Protein AF-A0A521A1P4-F1 (afdb_monomer)

pLDDT: mean 94.76, std 3.18, range [78.56, 98.44]

Sequence (190 aa):
MLKEIIENCPKEVDLTNDTHSELIIQTTTSILDEGYSISEIEQIEEHLINEKDSSHIFILLCLKIAKSKILASRVNTPLFISVVFAVYKEHNRIKKSSEHPHGEDFLIKKIKQLEWLFEDQQHVNWELIIVDDGCPENSGKIAQHIIDANQLNDKARVLFLSEAIKRNDPPVRSIRSTNESQKGGSIVYG

Structure (mmCIF, N/CA/C/O backbone):
data_AF-A0A521A1P4-F1
#
_entry.id   AF-A0A521A1P4-F1
#
loop_
_atom_site.group_PDB
_atom_site.id
_atom_site.type_symbol
_atom_site.label_atom_id
_atom_site.label_alt_id
_atom_site.label_comp_id
_atom_site.label_asym_id
_atom_site.label_entity_id
_atom_site.label_seq_id
_atom_site.pdbx_PDB_ins_code
_atom_site.Cartn_x
_atom_site.Cartn_y
_atom_site.Cartn_z
_atom_site.occupancy
_atom_site.B_iso_or_equiv
_atom_site.auth_seq_id
_atom_site.auth_comp_id
_atom_site.auth_asym_id
_atom_site.auth_atom_id
_atom_site.pdbx_PDB_model_num
ATOM 1 N N . MET A 1 1 ? -13.230 3.365 27.447 1.00 78.56 1 MET A N 1
ATOM 2 C CA . MET A 1 1 ? -11.984 2.767 26.939 1.00 78.56 1 MET A CA 1
ATOM 3 C C . MET A 1 1 ? -11.400 3.563 25.779 1.00 78.56 1 MET A C 1
ATOM 5 O O . MET A 1 1 ? -10.228 3.882 25.830 1.00 78.56 1 MET A O 1
ATOM 9 N N . LEU A 1 2 ? -12.188 4.004 24.790 1.00 82.69 2 LEU A N 1
ATOM 10 C CA . LEU A 1 2 ? -11.651 4.794 23.668 1.00 82.69 2 LEU A CA 1
ATOM 11 C C . LEU A 1 2 ? -10.859 6.052 24.071 1.00 82.69 2 LEU A C 1
ATOM 13 O O . LEU A 1 2 ? -9.811 6.321 23.500 1.00 82.69 2 LEU A O 1
ATOM 17 N N . LYS A 1 3 ? -11.320 6.801 25.079 1.00 84.56 3 LYS A N 1
ATOM 18 C CA . LYS A 1 3 ? -10.572 7.951 25.609 1.00 84.56 3 LYS A CA 1
ATOM 19 C C . LYS A 1 3 ? -9.177 7.554 26.115 1.00 84.56 3 LYS A C 1
ATOM 21 O O . LYS A 1 3 ? -8.216 8.256 25.854 1.00 84.56 3 LYS A O 1
ATOM 26 N N . GLU A 1 4 ? -9.069 6.400 26.767 1.00 88.19 4 GLU A N 1
ATOM 27 C CA . GLU A 1 4 ? -7.799 5.837 27.235 1.00 88.19 4 GLU A CA 1
ATOM 28 C C . GLU A 1 4 ? -6.926 5.364 26.061 1.00 88.19 4 GLU A C 1
ATOM 30 O O . GLU A 1 4 ? -5.716 5.563 26.082 1.00 88.19 4 GLU A O 1
ATOM 35 N N . ILE A 1 5 ? -7.523 4.808 25.000 1.00 87.88 5 ILE A N 1
ATOM 36 C CA . ILE A 1 5 ? -6.804 4.484 23.757 1.00 87.88 5 ILE A CA 1
ATOM 37 C C . ILE A 1 5 ? -6.216 5.759 23.130 1.00 87.88 5 ILE A C 1
ATOM 39 O O . ILE A 1 5 ? -5.041 5.777 22.775 1.00 87.88 5 ILE A O 1
ATOM 43 N N . ILE A 1 6 ? -7.013 6.830 23.033 1.00 88.56 6 ILE A N 1
ATOM 44 C CA . ILE A 1 6 ? -6.589 8.133 22.492 1.00 88.56 6 ILE A CA 1
ATOM 45 C C . ILE A 1 6 ? -5.465 8.741 23.340 1.00 88.56 6 ILE A C 1
ATOM 47 O O . ILE A 1 6 ? -4.476 9.226 22.800 1.00 88.56 6 ILE A O 1
ATOM 51 N N . GLU A 1 7 ? -5.599 8.709 24.666 1.00 88.19 7 GLU A N 1
ATOM 52 C CA . GLU A 1 7 ? -4.616 9.298 25.583 1.00 88.19 7 GLU A CA 1
ATOM 53 C C . GLU A 1 7 ? -3.267 8.558 25.567 1.00 88.19 7 GLU A C 1
ATOM 55 O O . GLU A 1 7 ? -2.230 9.187 25.787 1.00 88.19 7 GLU A O 1
ATOM 60 N N . ASN A 1 8 ? -3.270 7.250 25.284 1.00 89.06 8 ASN A N 1
ATOM 61 C CA . ASN A 1 8 ? -2.073 6.407 25.314 1.00 89.06 8 ASN A CA 1
ATOM 62 C C . ASN A 1 8 ? -1.420 6.177 23.941 1.00 89.06 8 ASN A C 1
ATOM 64 O O . ASN A 1 8 ? -0.309 5.642 23.886 1.00 89.06 8 ASN A O 1
ATOM 68 N N . CYS A 1 9 ? -2.069 6.543 22.831 1.00 91.50 9 CYS A N 1
ATOM 69 C CA . CYS A 1 9 ? -1.479 6.361 21.506 1.00 91.50 9 CYS A CA 1
ATOM 70 C C . CYS A 1 9 ? -0.400 7.422 21.204 1.00 91.50 9 CYS A C 1
ATOM 72 O O . CYS A 1 9 ? -0.444 8.530 21.751 1.00 91.50 9 CYS A O 1
ATOM 74 N N . PRO A 1 10 ? 0.574 7.130 20.320 1.00 93.62 10 PRO A N 1
ATOM 75 C CA . PRO A 1 10 ? 1.530 8.127 19.868 1.00 93.62 10 PRO A CA 1
ATOM 76 C C . PRO A 1 10 ? 0.838 9.343 19.267 1.00 93.62 10 PRO A C 1
ATOM 78 O O . PRO A 1 10 ? -0.227 9.249 18.668 1.00 93.62 10 PRO A O 1
ATOM 81 N N . LYS A 1 11 ? 1.497 10.493 19.372 1.00 91.00 11 LYS A N 1
ATOM 82 C CA . LYS A 1 11 ? 0.988 11.765 18.842 1.00 91.00 11 LYS A CA 1
ATOM 83 C C . LYS A 1 11 ? 1.398 12.021 17.392 1.00 91.00 11 LYS A C 1
ATOM 85 O O . LYS A 1 11 ? 0.971 12.992 16.783 1.00 91.00 11 LYS A O 1
ATOM 90 N N . GLU A 1 12 ? 2.246 11.161 16.842 1.00 91.75 12 GLU A N 1
ATOM 91 C CA . GLU A 1 12 ? 2.777 11.274 15.491 1.00 91.75 12 GLU A CA 1
ATOM 92 C C . GLU A 1 12 ? 2.944 9.896 14.851 1.00 91.75 12 GLU A C 1
ATOM 94 O O . GLU A 1 12 ? 2.971 8.861 15.522 1.00 91.75 12 GLU A O 1
ATOM 99 N N . VAL A 1 13 ? 3.059 9.887 13.526 1.00 91.12 13 VAL A N 1
ATOM 100 C CA . VAL A 1 13 ? 3.282 8.676 12.736 1.00 91.12 13 VAL A CA 1
ATOM 101 C C . VAL A 1 13 ? 4.649 8.785 12.076 1.00 91.12 13 VAL A C 1
ATOM 103 O O . VAL A 1 13 ? 4.851 9.638 11.216 1.00 91.12 13 VAL A O 1
ATOM 106 N N . ASP A 1 14 ? 5.568 7.897 12.452 1.00 90.69 14 ASP A N 1
ATOM 107 C CA . ASP A 1 14 ? 6.864 7.740 11.802 1.00 90.69 14 ASP A CA 1
ATOM 108 C C . ASP A 1 14 ? 6.834 6.502 10.896 1.00 90.69 14 ASP A C 1
ATOM 110 O O . ASP A 1 14 ? 6.702 5.369 11.357 1.00 90.69 14 ASP A O 1
ATOM 114 N N . LEU A 1 15 ? 6.948 6.726 9.585 1.00 87.38 15 LEU A N 1
ATOM 115 C CA . LEU A 1 15 ? 6.905 5.669 8.570 1.00 87.38 15 LEU A CA 1
ATOM 116 C C . LEU A 1 15 ? 8.195 4.838 8.511 1.00 87.38 15 LEU A C 1
ATOM 118 O O . LEU A 1 15 ? 8.186 3.730 7.969 1.00 87.38 15 LEU A O 1
ATOM 122 N N . THR A 1 16 ? 9.292 5.345 9.075 1.00 88.56 16 THR A N 1
ATOM 123 C CA . THR A 1 16 ? 10.580 4.639 9.159 1.00 88.56 16 THR A CA 1
ATOM 124 C C . THR A 1 16 ? 10.681 3.752 10.402 1.00 88.56 16 THR A C 1
ATOM 126 O O . THR A 1 16 ? 11.536 2.867 10.461 1.00 88.56 16 THR A O 1
ATOM 129 N N . ASN A 1 17 ? 9.771 3.937 11.364 1.00 88.12 17 ASN A N 1
ATOM 130 C CA . ASN A 1 17 ? 9.710 3.180 12.605 1.00 88.12 17 ASN A CA 1
ATOM 131 C C . ASN A 1 17 ? 8.737 1.996 12.485 1.00 88.12 17 ASN A C 1
ATOM 133 O O . ASN A 1 17 ? 7.515 2.158 12.430 1.00 88.12 17 ASN A O 1
ATOM 137 N N . ASP A 1 18 ? 9.278 0.780 12.469 1.00 85.44 18 ASP A N 1
ATOM 138 C CA . ASP A 1 18 ? 8.477 -0.443 12.350 1.00 85.44 18 ASP A CA 1
ATOM 139 C C . ASP A 1 18 ? 7.535 -0.645 13.548 1.00 85.44 18 ASP A C 1
ATOM 141 O O . ASP A 1 18 ? 6.392 -1.066 13.359 1.00 85.44 18 ASP A O 1
ATOM 145 N N . THR A 1 19 ? 7.935 -0.216 14.749 1.00 90.31 19 THR A N 1
ATOM 146 C CA . THR A 1 19 ? 7.102 -0.277 15.960 1.00 90.31 19 THR A CA 1
ATOM 147 C C . THR A 1 19 ? 5.822 0.547 15.813 1.00 90.31 19 THR A C 1
ATOM 149 O O . THR A 1 19 ? 4.769 0.142 16.299 1.00 90.31 19 THR A O 1
ATOM 152 N N . HIS A 1 20 ? 5.863 1.688 15.108 1.00 91.38 20 HIS A N 1
ATOM 153 C CA . HIS A 1 20 ? 4.648 2.475 14.855 1.00 91.38 20 HIS A CA 1
ATOM 154 C C . HIS A 1 20 ? 3.678 1.721 13.941 1.00 91.38 20 HIS A C 1
ATOM 156 O O . HIS A 1 20 ? 2.469 1.803 14.142 1.00 91.38 20 HIS A O 1
ATOM 162 N N . SER A 1 21 ? 4.187 0.963 12.963 1.00 87.44 21 SER A N 1
ATOM 163 C CA . SER A 1 21 ? 3.338 0.156 12.075 1.00 87.44 21 SER A CA 1
ATOM 164 C C . SER A 1 21 ? 2.628 -0.958 12.847 1.00 87.44 21 SER A C 1
ATOM 166 O O . SER A 1 21 ? 1.432 -1.168 12.656 1.00 87.44 21 SER A O 1
ATOM 168 N N . GLU A 1 22 ? 3.340 -1.632 13.751 1.00 91.12 22 GLU A N 1
ATOM 169 C CA . GLU A 1 22 ? 2.764 -2.657 14.632 1.00 91.12 22 GLU A CA 1
ATOM 170 C C . GLU A 1 22 ? 1.723 -2.064 15.582 1.00 91.12 22 GLU A C 1
ATOM 172 O O . GLU A 1 22 ? 0.630 -2.614 15.733 1.00 91.12 22 GLU A O 1
ATOM 177 N N . LEU A 1 23 ? 2.024 -0.905 16.170 1.00 94.69 23 LEU A N 1
ATOM 178 C CA . LEU A 1 23 ? 1.117 -0.241 17.094 1.00 94.69 23 LEU A CA 1
ATOM 179 C C . LEU A 1 23 ? -0.165 0.240 16.407 1.00 94.69 23 LEU A C 1
ATOM 181 O O . LEU A 1 23 ? -1.233 0.122 16.995 1.00 94.69 23 LEU A O 1
ATOM 185 N N . ILE A 1 24 ? -0.093 0.714 15.156 1.00 94.88 24 ILE A N 1
ATOM 186 C CA . ILE A 1 24 ? -1.291 1.060 14.372 1.00 94.88 24 ILE A CA 1
ATOM 187 C C . ILE A 1 24 ? -2.216 -0.153 14.259 1.00 94.88 24 ILE A C 1
ATOM 189 O O . ILE A 1 24 ? -3.419 -0.026 14.488 1.00 94.88 24 ILE A O 1
ATOM 193 N N . ILE A 1 25 ? -1.669 -1.329 13.936 1.00 93.69 25 ILE A N 1
ATOM 194 C CA . ILE A 1 25 ? -2.459 -2.561 13.835 1.00 93.69 25 ILE A CA 1
ATOM 195 C C . ILE A 1 25 ? -3.057 -2.930 15.196 1.00 93.69 25 ILE A C 1
ATOM 197 O O . ILE A 1 25 ? -4.260 -3.153 15.280 1.00 93.69 25 ILE A O 1
ATOM 201 N N . GLN A 1 26 ? -2.262 -2.914 16.269 1.00 94.56 26 GLN A N 1
ATOM 202 C CA . GLN A 1 26 ? -2.736 -3.228 17.623 1.00 94.56 26 GLN A CA 1
ATOM 203 C C . GLN A 1 26 ? -3.849 -2.281 18.085 1.00 94.56 26 GLN A C 1
ATOM 205 O O . GLN A 1 26 ? -4.906 -2.738 18.514 1.00 94.56 26 GLN A O 1
ATOM 210 N N . THR A 1 27 ? -3.645 -0.967 17.952 1.00 95.88 27 THR A N 1
ATOM 211 C CA . THR A 1 27 ? -4.646 0.049 18.302 1.00 95.88 27 THR A CA 1
ATOM 212 C C . THR A 1 27 ? -5.912 -0.111 17.466 1.00 95.88 27 THR A C 1
ATOM 214 O O . THR A 1 27 ? -7.015 -0.017 18.000 1.00 95.88 27 THR A O 1
ATOM 217 N N . THR A 1 28 ? -5.775 -0.398 16.170 1.00 96.12 28 THR A N 1
ATOM 218 C CA . THR A 1 28 ? -6.924 -0.656 15.294 1.00 96.12 28 THR A CA 1
ATOM 219 C C . THR A 1 28 ? -7.702 -1.891 15.745 1.00 96.12 28 THR A C 1
ATOM 221 O O . THR A 1 28 ? -8.926 -1.829 15.828 1.00 96.12 28 THR A O 1
ATOM 224 N N . THR A 1 29 ? -7.020 -2.986 16.087 1.00 95.50 29 THR A N 1
ATOM 225 C CA . THR A 1 29 ? -7.661 -4.192 16.632 1.00 95.50 29 THR A CA 1
ATOM 226 C C . THR A 1 29 ? -8.399 -3.886 17.934 1.00 95.50 29 THR A C 1
ATOM 228 O O . THR A 1 29 ? -9.568 -4.230 18.046 1.00 95.50 29 THR A O 1
ATOM 231 N N . SER A 1 30 ? -7.796 -3.135 18.863 1.00 95.25 30 SER A N 1
ATOM 232 C CA . SER A 1 30 ? -8.486 -2.724 20.095 1.00 95.25 30 SER A CA 1
ATOM 233 C C . SER A 1 30 ? -9.742 -1.887 19.826 1.00 95.25 30 SER A C 1
ATOM 235 O O . SER A 1 30 ? -10.744 -2.063 20.506 1.00 95.25 30 SER A O 1
ATOM 237 N N . ILE A 1 31 ? -9.730 -1.001 18.821 1.00 95.44 31 ILE A N 1
ATOM 238 C CA . ILE A 1 31 ? -10.931 -0.248 18.412 1.00 95.44 31 ILE A CA 1
ATOM 239 C C . ILE A 1 31 ? -12.013 -1.189 17.859 1.00 95.44 31 ILE A C 1
ATOM 241 O O . ILE A 1 31 ? -13.196 -0.973 18.115 1.00 95.44 31 ILE A O 1
ATOM 245 N N . LEU A 1 32 ? -11.627 -2.210 17.090 1.00 95.31 32 LEU A N 1
ATOM 246 C CA . LEU A 1 32 ? -12.563 -3.191 16.533 1.00 95.31 32 LEU A CA 1
ATOM 247 C C . LEU A 1 32 ? -13.183 -4.075 17.624 1.00 95.31 32 LEU A C 1
ATOM 249 O O . LEU A 1 32 ? -14.387 -4.324 17.579 1.00 95.31 32 LEU A O 1
ATOM 253 N N . ASP A 1 33 ? -12.391 -4.492 18.614 1.00 95.19 33 ASP A N 1
ATOM 254 C CA . ASP A 1 33 ? -12.832 -5.339 19.731 1.00 95.19 33 ASP A CA 1
ATOM 255 C C . ASP A 1 33 ? -13.871 -4.647 20.627 1.00 95.19 33 ASP A C 1
ATOM 257 O O . ASP A 1 33 ? -14.743 -5.299 21.201 1.00 95.19 33 ASP A O 1
ATOM 261 N N . GLU A 1 34 ? -13.832 -3.315 20.699 1.00 94.44 34 GLU A N 1
ATOM 262 C CA . GLU A 1 34 ? -14.835 -2.506 21.402 1.00 94.44 34 GLU A CA 1
ATOM 263 C C . GLU A 1 34 ? -16.215 -2.525 20.720 1.00 94.44 34 GLU A C 1
ATOM 265 O O . GLU A 1 34 ? -17.215 -2.147 21.331 1.00 94.44 34 GLU A O 1
ATOM 270 N N . GLY A 1 35 ? -16.294 -2.961 19.458 1.00 93.81 35 GLY A N 1
ATOM 271 C CA . GLY A 1 35 ? -17.559 -3.153 18.751 1.00 93.81 35 GLY A CA 1
ATOM 272 C C . GLY A 1 35 ? -18.252 -1.867 18.291 1.00 93.81 35 GLY A C 1
ATOM 273 O O . GLY A 1 35 ? -19.463 -1.893 18.059 1.00 93.81 35 GLY A O 1
ATOM 274 N N . TYR A 1 36 ? -17.520 -0.756 18.136 1.00 94.25 36 TYR A N 1
ATOM 275 C CA . TYR A 1 36 ? -18.084 0.490 17.603 1.00 94.25 36 TYR A CA 1
ATOM 276 C C . TYR A 1 36 ? -18.660 0.291 16.193 1.00 94.25 36 TYR A C 1
ATOM 278 O O . TYR A 1 36 ? -18.043 -0.300 15.301 1.00 94.25 36 TYR A O 1
ATOM 286 N N . SER A 1 37 ? -19.844 0.848 15.960 1.00 94.75 37 SER A N 1
ATOM 287 C CA . SER A 1 37 ? -20.431 0.955 14.628 1.00 94.75 37 SER A CA 1
ATOM 288 C C . SER A 1 37 ? -19.687 1.985 13.768 1.00 94.75 37 SER A C 1
ATOM 290 O O . SER A 1 37 ? -19.003 2.880 14.264 1.00 94.75 37 SER A O 1
ATOM 292 N N . ILE A 1 38 ? -19.874 1.911 12.445 1.00 96.00 38 ILE A N 1
ATOM 293 C CA . ILE A 1 38 ? -19.300 2.894 11.508 1.00 96.00 38 ILE A CA 1
ATOM 294 C C . ILE A 1 38 ? -19.731 4.323 11.865 1.00 96.00 38 ILE A C 1
ATOM 296 O O . ILE A 1 38 ? -18.899 5.223 11.853 1.00 96.00 38 ILE A O 1
ATOM 300 N N . SER A 1 39 ? -21.006 4.524 12.214 1.00 96.81 39 SER A N 1
ATOM 301 C CA . SER A 1 39 ? -21.523 5.856 12.548 1.00 96.81 39 SER A CA 1
ATOM 302 C C . SER A 1 39 ? -20.882 6.421 13.814 1.00 96.81 39 SER A C 1
ATOM 304 O O . SER A 1 39 ? -20.680 7.629 13.893 1.00 96.81 39 SER A O 1
ATOM 306 N N . GLU A 1 40 ? -20.577 5.581 14.805 1.00 96.06 40 GLU A N 1
ATOM 307 C CA . GLU A 1 40 ? -19.885 6.020 16.021 1.00 96.06 40 GLU A CA 1
ATOM 308 C C . GLU A 1 40 ? -18.442 6.415 15.699 1.00 96.06 40 GLU A C 1
ATOM 310 O O . GLU A 1 40 ? -18.011 7.502 16.082 1.00 96.06 40 GLU A O 1
ATOM 315 N N . ILE A 1 41 ? -17.725 5.592 14.921 1.00 96.31 41 ILE A N 1
ATOM 316 C CA . ILE A 1 41 ? -16.362 5.903 14.455 1.00 96.31 41 ILE A CA 1
ATOM 317 C C . ILE A 1 41 ? -16.329 7.240 13.701 1.00 96.31 41 ILE A C 1
ATOM 319 O O . ILE A 1 41 ? -15.421 8.039 13.918 1.00 96.31 41 ILE A O 1
ATOM 323 N N . GLU A 1 42 ? -17.312 7.506 12.841 1.00 96.38 42 GLU A N 1
ATOM 324 C CA . GLU A 1 42 ? -17.400 8.758 12.076 1.00 96.38 42 GLU A CA 1
ATOM 325 C C . GLU A 1 42 ? -17.645 9.982 12.964 1.00 96.38 42 GLU A C 1
ATOM 327 O O . GLU A 1 42 ? -17.013 11.015 12.757 1.00 96.38 42 GLU A O 1
ATOM 332 N N . GLN A 1 43 ? -18.497 9.864 13.985 1.00 96.56 43 GLN A N 1
ATOM 333 C CA . GLN A 1 43 ? -18.725 10.947 14.949 1.00 96.56 43 GLN A CA 1
ATOM 334 C C . GLN A 1 43 ? -17.465 11.257 15.768 1.00 96.56 43 GLN A C 1
ATOM 336 O O . GLN A 1 43 ? -17.146 12.424 16.001 1.00 96.56 43 GLN A O 1
ATOM 341 N N . ILE A 1 44 ? -16.729 10.220 16.179 1.00 95.25 44 ILE A N 1
ATOM 342 C CA . ILE A 1 44 ? -15.444 10.369 16.876 1.00 95.25 44 ILE A CA 1
ATOM 343 C C . ILE A 1 44 ? -14.424 11.053 15.958 1.00 95.25 44 ILE A C 1
ATOM 345 O O . ILE A 1 44 ? -13.760 12.003 16.370 1.00 95.25 44 ILE A O 1
ATOM 349 N N . GLU A 1 45 ? -14.305 10.583 14.715 1.00 95.62 45 GLU A N 1
ATOM 350 C CA . GLU A 1 45 ? -13.407 11.146 13.704 1.00 95.62 45 GLU A CA 1
ATOM 351 C C . GLU A 1 45 ? -13.695 12.640 13.478 1.00 95.62 45 GLU A C 1
ATOM 353 O O . GLU A 1 45 ? -12.777 13.459 13.532 1.00 95.62 45 GLU A O 1
ATOM 358 N N . GLU A 1 46 ? -14.963 13.011 13.288 1.00 96.56 46 GLU A N 1
ATOM 359 C CA . GLU A 1 46 ? -15.382 14.403 13.103 1.00 96.56 46 GLU A CA 1
ATOM 360 C C . GLU A 1 46 ? -15.055 15.270 14.326 1.00 96.56 46 GLU A C 1
ATOM 362 O O . GLU A 1 46 ? -14.540 16.383 14.178 1.00 96.56 46 GLU A O 1
ATOM 367 N N . HIS A 1 47 ? -15.301 14.760 15.535 1.00 95.81 47 HIS A N 1
ATOM 368 C CA . HIS A 1 47 ? -14.967 15.464 16.770 1.00 95.81 47 HIS A CA 1
ATOM 369 C C . HIS A 1 47 ? -13.464 15.768 16.864 1.00 95.81 47 HIS A C 1
ATOM 371 O O . HIS A 1 47 ? -13.092 16.933 17.013 1.00 95.81 47 HIS A O 1
ATOM 377 N N . LEU A 1 48 ? -12.606 14.759 16.676 1.00 94.81 48 LEU A N 1
ATOM 378 C CA . LEU A 1 48 ? -11.145 14.903 16.754 1.00 94.81 48 LEU A CA 1
ATOM 379 C C . LEU A 1 48 ? -10.575 15.820 15.659 1.00 94.81 48 LEU A C 1
ATOM 381 O O . LEU A 1 48 ? -9.625 16.568 15.902 1.00 94.81 48 LEU A O 1
ATOM 385 N N . ILE A 1 49 ? -11.152 15.793 14.451 1.00 94.88 49 ILE A N 1
ATOM 386 C CA . ILE A 1 49 ? -10.771 16.702 13.355 1.00 94.88 49 ILE A CA 1
ATOM 387 C C . ILE A 1 49 ? -11.125 18.153 13.706 1.00 94.88 49 ILE A C 1
ATOM 389 O O . ILE A 1 49 ? -10.335 19.065 13.440 1.00 94.88 49 ILE A O 1
ATOM 393 N N . ASN A 1 50 ? -12.292 18.379 14.314 1.00 96.56 50 ASN A N 1
ATOM 394 C CA . 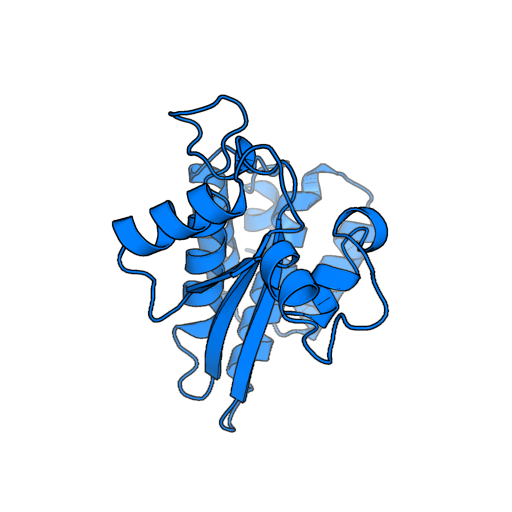ASN A 1 50 ? -12.759 19.716 14.684 1.00 96.56 50 ASN A CA 1
ATOM 395 C C . ASN A 1 50 ? -11.920 20.364 15.795 1.00 96.56 50 ASN A C 1
ATOM 397 O O . ASN A 1 50 ? -11.830 21.593 15.841 1.00 96.56 50 ASN A O 1
ATOM 401 N N . GLU A 1 51 ? -11.258 19.564 16.632 1.00 94.62 51 GLU A N 1
ATOM 402 C CA . GLU A 1 51 ? -10.296 20.051 17.628 1.00 94.62 51 GLU A CA 1
ATOM 403 C C . GLU A 1 51 ? -9.014 20.614 16.993 1.00 94.62 51 GLU A C 1
ATOM 405 O O . GLU A 1 51 ? -8.332 21.429 17.612 1.00 94.62 51 GLU A O 1
ATOM 410 N N . LYS A 1 52 ? -8.717 20.251 15.734 1.00 92.00 52 LYS A N 1
ATOM 411 C CA . LYS A 1 52 ? -7.549 20.723 14.962 1.00 92.00 52 LYS A CA 1
ATOM 412 C C . LYS A 1 52 ? -6.205 20.496 15.667 1.00 92.00 52 LYS A C 1
ATOM 414 O O . LYS A 1 52 ? -5.251 21.237 15.429 1.00 92.00 52 LYS A O 1
ATOM 419 N N . ASP A 1 53 ? -6.120 19.465 16.500 1.00 92.25 53 ASP A N 1
ATOM 420 C CA . ASP A 1 53 ? -4.888 19.060 17.168 1.00 92.25 53 ASP A CA 1
ATOM 421 C C . ASP A 1 53 ? -4.145 18.025 16.309 1.00 92.25 53 ASP A C 1
ATOM 423 O O . ASP A 1 53 ? -4.651 16.941 16.009 1.00 92.25 53 ASP A O 1
ATOM 427 N N . SER A 1 54 ? -2.920 18.359 15.894 1.00 89.62 54 SER A N 1
ATOM 428 C CA . SER A 1 54 ? -2.078 17.470 15.087 1.00 89.62 54 SER A CA 1
ATOM 429 C C . SER A 1 54 ? -1.697 16.179 15.811 1.00 89.62 54 SER A C 1
ATOM 431 O O . SER A 1 54 ? -1.357 15.200 15.147 1.00 89.62 54 SER A O 1
ATOM 433 N N . SER A 1 55 ? -1.778 16.150 17.145 1.00 91.62 55 SER A N 1
ATOM 434 C CA . SER A 1 55 ? -1.502 14.950 17.936 1.00 91.62 55 SER A CA 1
ATOM 435 C C . SER A 1 55 ? -2.522 13.828 17.725 1.00 91.62 55 SER A C 1
ATOM 437 O O . SER A 1 55 ? -2.233 12.675 18.036 1.00 91.62 55 SER A O 1
ATOM 439 N N . HIS A 1 56 ? -3.675 14.121 17.114 1.00 94.00 56 HIS A N 1
ATOM 440 C CA . HIS A 1 56 ? -4.685 13.114 16.786 1.00 94.00 56 HIS A CA 1
ATOM 441 C C . HIS A 1 56 ? -4.387 12.325 15.507 1.00 94.00 56 HIS A C 1
ATOM 443 O O . HIS A 1 56 ? -5.142 11.416 15.166 1.00 94.00 56 HIS A O 1
ATOM 449 N N . ILE A 1 57 ? -3.308 12.627 14.774 1.00 94.25 57 ILE A N 1
ATOM 450 C CA . ILE A 1 57 ? -3.057 12.001 13.466 1.00 94.25 57 ILE A CA 1
ATOM 451 C C . ILE A 1 57 ? -2.957 10.470 13.544 1.00 94.25 57 ILE A C 1
ATOM 453 O O . ILE A 1 57 ? -3.471 9.774 12.668 1.00 94.25 57 ILE A O 1
ATOM 457 N N . PHE A 1 58 ? -2.350 9.944 14.611 1.00 96.12 58 PHE A N 1
ATOM 458 C CA . PHE A 1 58 ? -2.196 8.507 14.815 1.00 96.12 58 PHE A CA 1
ATOM 459 C C . PHE A 1 58 ? -3.550 7.823 15.035 1.00 96.12 58 PHE A C 1
ATOM 461 O O . PHE A 1 58 ? -3.875 6.851 14.349 1.00 96.12 58 PHE A O 1
ATOM 468 N N . ILE A 1 59 ? -4.374 8.345 15.951 1.00 96.50 59 ILE A N 1
ATOM 469 C CA . ILE A 1 59 ? -5.690 7.758 16.216 1.00 96.50 59 ILE A CA 1
ATOM 470 C C . ILE A 1 59 ? -6.633 7.929 15.022 1.00 96.50 59 ILE A C 1
ATOM 472 O O . ILE A 1 59 ? -7.345 6.989 14.674 1.00 96.50 59 ILE A O 1
ATOM 476 N N . LEU A 1 60 ? -6.596 9.072 14.331 1.00 96.25 60 LEU A N 1
ATOM 477 C CA . LEU A 1 60 ? -7.387 9.300 13.119 1.00 96.25 60 LEU A CA 1
ATOM 478 C C . LEU A 1 60 ? -7.054 8.269 12.035 1.00 96.25 60 LEU A C 1
ATOM 480 O O . LEU A 1 60 ? -7.956 7.771 11.358 1.00 96.25 60 LEU A O 1
ATOM 484 N N . LEU A 1 61 ? -5.778 7.902 11.893 1.00 96.00 61 LEU A N 1
ATOM 485 C CA . LEU A 1 61 ? -5.367 6.819 11.004 1.00 96.00 61 LEU A CA 1
ATOM 486 C C . LEU A 1 61 ? -5.963 5.472 11.446 1.00 96.00 61 LEU A C 1
ATOM 488 O O . LEU A 1 61 ? -6.561 4.783 10.619 1.00 96.00 61 LEU A O 1
ATOM 492 N N . CYS A 1 62 ? -5.870 5.126 12.732 1.00 96.69 62 CYS A N 1
ATOM 493 C CA . CYS A 1 62 ? -6.425 3.875 13.264 1.00 96.69 62 CYS A CA 1
ATOM 494 C C . CYS A 1 62 ? -7.951 3.784 13.067 1.00 96.69 62 CYS A C 1
ATOM 496 O O . CYS A 1 62 ? -8.452 2.758 12.611 1.00 96.69 62 CYS A O 1
ATOM 498 N N . LEU A 1 63 ? -8.693 4.871 13.311 1.00 96.94 63 LEU A N 1
ATOM 499 C CA . LEU A 1 63 ? -10.146 4.940 13.091 1.00 96.94 63 LEU A CA 1
ATOM 500 C C . LEU A 1 63 ? -10.516 4.711 11.617 1.00 96.94 63 LEU A C 1
ATOM 502 O O . LEU A 1 63 ? -11.446 3.958 11.313 1.00 96.94 63 LEU A O 1
ATOM 506 N N . LYS A 1 64 ? -9.762 5.302 10.678 1.00 96.50 64 LYS A N 1
ATOM 507 C CA . LYS A 1 64 ? -9.966 5.079 9.235 1.00 96.50 64 LYS A CA 1
ATOM 508 C C . LYS A 1 64 ? -9.702 3.627 8.830 1.00 96.50 64 LYS A C 1
ATOM 510 O O . LYS A 1 64 ? -10.444 3.080 8.006 1.00 96.50 64 LYS A O 1
ATOM 515 N N . ILE A 1 65 ? -8.670 2.998 9.393 1.00 96.38 65 ILE A N 1
ATOM 516 C CA . ILE A 1 65 ? -8.342 1.595 9.112 1.00 96.38 65 ILE A CA 1
ATOM 517 C C . ILE A 1 65 ? -9.411 0.669 9.716 1.00 96.38 65 ILE A C 1
ATOM 519 O O . ILE A 1 65 ? -9.899 -0.215 9.011 1.00 96.38 65 ILE A O 1
ATOM 523 N N . ALA A 1 66 ? -9.864 0.921 10.949 1.00 96.88 66 ALA A N 1
ATOM 524 C CA . ALA A 1 66 ? -10.954 0.171 11.582 1.00 96.88 66 ALA A CA 1
ATOM 525 C C . ALA A 1 66 ? -12.236 0.235 10.738 1.00 96.88 66 ALA A C 1
ATOM 527 O O . ALA A 1 66 ? -12.820 -0.798 10.400 1.00 96.88 66 ALA A O 1
ATOM 528 N N . LYS A 1 67 ? -12.619 1.440 10.288 1.00 97.06 67 LYS A N 1
ATOM 529 C CA . LYS A 1 67 ? -13.749 1.634 9.366 1.00 97.06 67 LYS A CA 1
ATOM 530 C C . LYS A 1 67 ? -13.581 0.823 8.078 1.00 97.06 67 LYS A C 1
ATOM 532 O O . LYS A 1 67 ? -14.533 0.195 7.621 1.00 97.06 67 LYS A O 1
ATOM 537 N N . SER A 1 68 ? -12.372 0.791 7.517 1.00 95.88 68 SER A N 1
ATOM 538 C CA . SER A 1 68 ? -12.066 0.015 6.307 1.00 95.88 68 SER A CA 1
ATOM 539 C C . SER A 1 68 ? -12.217 -1.495 6.526 1.00 95.88 68 SER A C 1
ATOM 541 O O . SER A 1 68 ? -12.826 -2.156 5.688 1.00 95.88 68 SER A O 1
ATOM 543 N N . LYS A 1 69 ? -11.748 -2.040 7.658 1.00 96.75 69 LYS A N 1
ATOM 544 C CA . LYS A 1 69 ? -11.896 -3.468 8.011 1.00 96.75 69 LYS A CA 1
ATOM 545 C C . LYS A 1 69 ? -13.373 -3.845 8.225 1.00 96.75 69 LYS A C 1
ATOM 547 O O . LYS A 1 69 ? -13.810 -4.873 7.712 1.00 96.75 69 LYS A O 1
ATOM 552 N N . ILE A 1 70 ? -14.173 -2.984 8.871 1.00 96.31 70 ILE A N 1
ATOM 553 C CA . ILE A 1 70 ? -15.633 -3.185 9.015 1.00 96.31 70 ILE A CA 1
ATOM 554 C C . ILE A 1 70 ? -16.345 -3.157 7.655 1.00 96.31 70 ILE A C 1
ATOM 556 O O . ILE A 1 70 ? -17.306 -3.892 7.439 1.00 96.31 70 ILE A O 1
ATOM 560 N N . LEU A 1 71 ? -15.923 -2.294 6.729 1.00 95.31 71 LEU A N 1
ATOM 561 C CA . LEU A 1 71 ? -16.500 -2.254 5.383 1.00 95.31 71 LEU A CA 1
ATOM 562 C C . LEU A 1 71 ? -16.099 -3.482 4.560 1.00 95.31 71 LEU A C 1
ATOM 564 O O . LEU A 1 71 ? -16.950 -4.063 3.888 1.00 95.31 71 LEU A O 1
ATOM 568 N N . ALA A 1 72 ? -14.835 -3.899 4.644 1.00 95.75 72 ALA A N 1
ATOM 569 C CA . ALA A 1 72 ? -14.330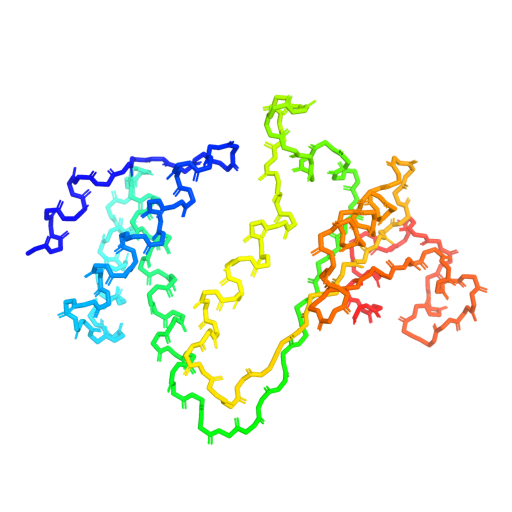 -5.082 3.956 1.00 95.75 72 ALA A CA 1
ATOM 570 C C . ALA A 1 72 ? -15.065 -6.359 4.400 1.00 95.75 72 ALA A C 1
ATOM 572 O O . ALA A 1 72 ? -15.415 -7.176 3.551 1.00 95.75 72 ALA A O 1
ATOM 573 N N . SER A 1 73 ? -15.396 -6.491 5.691 1.00 95.25 73 SER A N 1
ATOM 574 C CA . SER A 1 73 ? -16.133 -7.654 6.212 1.00 95.25 73 SER A CA 1
ATOM 575 C C . SER A 1 73 ? -17.584 -7.760 5.740 1.00 95.25 73 SER A C 1
ATOM 577 O O . SER A 1 73 ? -18.220 -8.802 5.892 1.00 95.25 73 SER A O 1
ATOM 579 N N . ARG A 1 74 ? -18.125 -6.704 5.120 1.00 95.50 74 ARG A N 1
ATOM 580 C CA . ARG A 1 74 ? -19.466 -6.717 4.515 1.00 95.50 74 ARG A CA 1
ATOM 581 C C . ARG A 1 74 ? -19.467 -7.236 3.079 1.00 95.50 74 ARG A C 1
ATOM 583 O O . ARG A 1 74 ? -20.545 -7.412 2.509 1.00 95.50 74 ARG A O 1
ATOM 590 N N . VAL A 1 75 ? -18.299 -7.473 2.478 1.00 96.38 75 VAL A N 1
ATOM 591 C CA . VAL A 1 75 ? -18.197 -8.022 1.123 1.00 96.38 75 VAL A CA 1
ATOM 592 C C . VAL A 1 75 ? -18.523 -9.515 1.158 1.00 96.38 75 VAL A C 1
ATOM 594 O O . VAL A 1 75 ? -17.733 -10.338 1.606 1.00 96.38 75 VAL A O 1
ATOM 597 N N . ASN A 1 76 ? -19.709 -9.861 0.663 1.00 96.19 76 ASN A N 1
ATOM 598 C CA . ASN A 1 76 ? -20.244 -11.227 0.642 1.00 96.19 76 ASN A CA 1
ATOM 599 C C . ASN A 1 76 ? -20.343 -11.826 -0.772 1.00 96.19 76 ASN A C 1
ATOM 601 O O . ASN A 1 76 ? -20.938 -12.883 -0.970 1.00 96.19 76 ASN A O 1
ATOM 605 N N . THR A 1 77 ? -19.783 -11.139 -1.767 1.00 96.94 77 THR A N 1
ATOM 606 C CA . THR A 1 77 ? -19.713 -11.601 -3.156 1.00 96.94 77 THR A CA 1
ATOM 607 C C . THR A 1 77 ? -18.262 -11.604 -3.619 1.00 96.94 77 THR A C 1
ATOM 609 O O . THR A 1 77 ? -17.491 -10.766 -3.146 1.00 96.94 77 THR A O 1
ATOM 612 N N . PRO A 1 78 ? -17.869 -12.530 -4.516 1.00 98.00 78 PRO A N 1
ATOM 613 C CA . PRO A 1 78 ? -16.503 -12.584 -5.019 1.00 98.00 78 PRO A CA 1
ATOM 614 C C . PRO A 1 78 ? -16.055 -11.237 -5.593 1.00 98.00 78 PRO A C 1
ATOM 616 O O . PRO A 1 78 ? -16.645 -10.733 -6.550 1.00 98.00 78 PRO A O 1
ATOM 619 N N . LEU A 1 79 ? -14.997 -10.681 -5.011 1.00 97.44 79 LEU A N 1
ATOM 620 C CA . LEU A 1 79 ? -14.405 -9.407 -5.386 1.00 97.44 79 LEU A CA 1
ATOM 621 C C . LEU A 1 79 ? -12.902 -9.594 -5.588 1.00 97.44 79 LEU A C 1
ATOM 623 O O . LEU A 1 79 ? -12.213 -10.139 -4.728 1.00 97.44 79 LEU A O 1
ATOM 627 N N . PHE A 1 80 ? -12.393 -9.119 -6.722 1.00 97.50 80 PHE A N 1
ATOM 628 C CA . PHE A 1 80 ? -10.960 -9.034 -6.981 1.00 97.50 80 PHE A CA 1
ATOM 629 C C . PHE A 1 80 ? -10.538 -7.565 -7.035 1.00 97.50 80 PHE A C 1
ATOM 631 O O . PHE A 1 80 ? -11.134 -6.784 -7.779 1.00 97.50 80 PHE A O 1
ATOM 638 N N . ILE A 1 81 ? -9.535 -7.190 -6.242 1.00 97.12 81 ILE A N 1
ATOM 639 C CA . ILE A 1 81 ? -9.052 -5.811 -6.108 1.00 97.12 81 ILE A CA 1
ATOM 640 C C . ILE A 1 81 ? -7.610 -5.719 -6.606 1.00 97.12 81 ILE A C 1
ATOM 642 O O . ILE A 1 81 ? -6.697 -6.252 -5.982 1.00 97.12 81 ILE A O 1
ATOM 646 N N . SER A 1 82 ? -7.380 -4.967 -7.678 1.00 97.38 82 SER A N 1
ATOM 647 C CA . SER A 1 82 ? -6.026 -4.579 -8.081 1.00 97.38 82 SER A CA 1
ATOM 648 C C . SER A 1 82 ? -5.675 -3.227 -7.462 1.00 97.38 82 SER A C 1
ATOM 650 O O . SER A 1 82 ? -6.338 -2.220 -7.720 1.00 97.38 82 SER A O 1
ATOM 652 N N . VAL A 1 83 ? -4.630 -3.188 -6.637 1.00 97.75 83 VAL A N 1
ATOM 653 C CA . VAL A 1 83 ? -4.107 -1.953 -6.041 1.00 97.75 83 VAL A CA 1
ATOM 654 C C . VAL A 1 83 ? -2.921 -1.480 -6.871 1.00 97.75 83 VAL A C 1
ATOM 656 O O . VAL A 1 83 ? -1.879 -2.127 -6.890 1.00 97.75 83 VAL A O 1
ATOM 659 N N . VAL A 1 84 ? -3.061 -0.342 -7.551 1.00 97.25 84 VAL A N 1
ATOM 660 C CA . VAL A 1 84 ? -2.009 0.206 -8.420 1.00 97.25 84 VAL A CA 1
ATOM 661 C C . VAL A 1 84 ? -1.173 1.244 -7.673 1.00 97.25 84 VAL A C 1
ATOM 663 O O . VAL A 1 84 ? -1.695 2.212 -7.114 1.00 97.25 84 VAL A O 1
ATOM 666 N N . PHE A 1 85 ? 0.147 1.067 -7.690 1.00 93.75 85 PHE A N 1
ATOM 667 C CA . PHE A 1 85 ? 1.112 1.939 -7.030 1.00 93.75 85 PHE A CA 1
ATOM 668 C C . PHE A 1 85 ? 2.240 2.342 -7.988 1.00 93.75 85 PHE A C 1
ATOM 670 O O . PHE A 1 85 ? 3.135 1.558 -8.297 1.00 93.75 85 PHE A O 1
ATOM 677 N N . ALA A 1 86 ? 2.214 3.589 -8.457 1.00 95.81 86 ALA A N 1
ATOM 678 C CA . ALA A 1 86 ? 3.273 4.129 -9.306 1.00 95.81 86 ALA A CA 1
ATOM 679 C C . ALA A 1 86 ? 4.525 4.486 -8.484 1.00 95.81 86 ALA A C 1
ATOM 681 O O . ALA A 1 86 ? 4.413 5.136 -7.443 1.00 95.81 86 ALA A O 1
ATOM 682 N N . VAL A 1 87 ? 5.711 4.121 -8.980 1.00 95.94 87 VAL A N 1
ATOM 683 C CA . VAL A 1 87 ? 7.006 4.420 -8.350 1.00 95.94 87 VAL A CA 1
ATOM 684 C C . VAL A 1 87 ? 7.898 5.261 -9.257 1.00 95.94 87 VAL A C 1
ATOM 686 O O . VAL A 1 87 ? 8.135 4.931 -10.419 1.00 95.94 87 VAL A O 1
ATOM 689 N N . TYR A 1 88 ? 8.440 6.341 -8.693 1.00 96.31 88 TYR A N 1
ATOM 690 C CA . TYR A 1 88 ? 9.462 7.178 -9.314 1.00 96.31 88 TYR A CA 1
ATOM 691 C C . TYR A 1 88 ? 10.356 7.782 -8.231 1.00 96.31 88 TYR A C 1
ATOM 693 O O . TYR A 1 88 ? 9.876 8.460 -7.332 1.00 96.31 88 TYR A O 1
ATOM 701 N N . LYS A 1 89 ? 11.668 7.542 -8.321 1.00 95.69 89 LYS A N 1
ATOM 702 C CA . LYS A 1 89 ? 12.677 7.960 -7.327 1.00 95.69 89 LYS A CA 1
ATOM 703 C C . LYS A 1 89 ? 12.412 7.439 -5.905 1.00 95.69 89 LYS A C 1
ATOM 705 O O . LYS A 1 89 ? 12.894 8.012 -4.937 1.00 95.69 89 LYS A O 1
ATOM 710 N N . GLU A 1 90 ? 11.779 6.277 -5.793 1.00 96.12 90 GLU A N 1
ATOM 711 C CA . GLU A 1 90 ? 11.470 5.609 -4.520 1.00 96.12 90 GLU A CA 1
ATOM 712 C C . GLU A 1 90 ? 12.584 4.655 -4.036 1.00 96.12 90 GLU A C 1
ATOM 714 O O . GLU A 1 90 ? 12.462 4.028 -2.988 1.00 96.12 90 GLU A O 1
ATOM 719 N N . HIS A 1 91 ? 13.699 4.570 -4.771 1.00 95.88 91 HIS A N 1
ATOM 720 C CA . HIS A 1 91 ? 14.858 3.699 -4.513 1.00 95.88 91 HIS A CA 1
ATOM 721 C C . HIS A 1 91 ? 15.439 3.747 -3.087 1.00 95.88 91 HIS A C 1
ATOM 723 O O . HIS A 1 91 ? 16.091 2.791 -2.677 1.00 95.88 91 HIS A O 1
ATOM 729 N N . ASN A 1 92 ? 15.226 4.832 -2.336 1.00 95.69 92 ASN A N 1
ATOM 730 C CA . ASN A 1 92 ? 15.654 4.933 -0.938 1.00 95.69 92 ASN A CA 1
ATOM 731 C C . ASN A 1 92 ? 14.545 4.558 0.044 1.00 95.69 92 ASN A C 1
ATOM 733 O O . ASN A 1 92 ? 14.802 3.787 0.961 1.00 95.69 92 ASN A O 1
ATOM 737 N N . ARG A 1 93 ? 13.318 5.051 -0.163 1.00 95.94 93 ARG A N 1
ATOM 738 C CA . ARG A 1 93 ? 12.174 4.770 0.720 1.00 95.94 93 ARG A CA 1
ATOM 739 C C . ARG A 1 93 ? 11.750 3.306 0.683 1.00 95.94 93 ARG A C 1
ATOM 741 O O . ARG A 1 93 ? 11.247 2.793 1.673 1.00 95.94 93 ARG A O 1
ATOM 748 N N . ILE A 1 94 ? 11.977 2.619 -0.437 1.00 96.31 94 ILE A N 1
ATOM 749 C CA . ILE A 1 94 ? 11.643 1.197 -0.577 1.00 96.31 94 ILE A CA 1
ATOM 750 C C . ILE A 1 94 ? 12.550 0.283 0.258 1.00 96.31 94 ILE A C 1
ATOM 752 O O . ILE A 1 94 ? 12.176 -0.850 0.534 1.00 96.31 94 ILE A O 1
ATOM 756 N N . LYS A 1 95 ? 13.733 0.764 0.651 1.00 94.75 95 LYS A N 1
ATOM 757 C CA . LYS A 1 95 ? 14.688 0.023 1.483 1.00 94.75 95 LYS A CA 1
ATOM 758 C C . LYS A 1 95 ? 14.266 0.044 2.947 1.00 94.75 95 LYS A C 1
ATOM 760 O O . LYS A 1 95 ? 13.452 0.877 3.347 1.00 94.75 95 LYS A O 1
ATOM 765 N N . LYS A 1 96 ? 14.882 -0.807 3.763 1.00 93.12 96 LYS A N 1
ATOM 766 C CA . LYS A 1 96 ? 14.719 -0.785 5.222 1.00 93.12 96 LYS A CA 1
ATOM 767 C C . LYS A 1 96 ? 15.441 0.404 5.847 1.00 93.12 96 LYS A C 1
ATOM 769 O O . LYS A 1 96 ? 16.434 0.897 5.308 1.00 93.12 96 LYS A O 1
ATOM 774 N N . SER A 1 97 ? 14.997 0.813 7.032 1.00 92.38 97 SER A N 1
ATOM 775 C CA . SER A 1 97 ? 15.668 1.852 7.828 1.00 92.38 97 SER A CA 1
ATOM 776 C C . SER A 1 97 ? 17.104 1.464 8.215 1.00 92.38 97 SER A C 1
ATOM 778 O O . SER A 1 97 ? 17.978 2.322 8.319 1.00 92.38 97 SER A O 1
ATOM 780 N N . SER A 1 98 ? 17.386 0.160 8.338 1.00 93.25 98 SER A N 1
ATOM 781 C CA . SER A 1 98 ? 18.740 -0.378 8.536 1.00 93.25 98 SER A CA 1
ATOM 782 C C . SER A 1 98 ? 19.655 -0.245 7.311 1.00 93.25 98 SER A C 1
ATOM 784 O O . SER A 1 98 ? 20.874 -0.325 7.453 1.00 93.25 98 SER A O 1
ATOM 786 N N . GLU A 1 99 ? 19.095 -0.035 6.117 1.00 93.12 99 GLU A N 1
ATOM 787 C CA . GLU A 1 99 ? 19.835 0.114 4.857 1.00 93.12 99 GLU A CA 1
ATOM 788 C C . GLU A 1 99 ? 19.949 1.580 4.415 1.00 93.12 99 GLU A C 1
ATOM 790 O O . GLU A 1 99 ? 20.901 1.951 3.724 1.00 93.12 99 GLU A O 1
ATOM 795 N N . HIS A 1 100 ? 18.976 2.422 4.775 1.00 92.94 100 HIS A N 1
ATOM 796 C CA . HIS A 1 100 ? 18.971 3.847 4.459 1.00 92.94 100 HIS A CA 1
ATOM 797 C C . HIS A 1 100 ? 18.213 4.646 5.538 1.00 92.94 100 HIS A C 1
ATOM 799 O O . HIS A 1 100 ? 17.125 4.228 5.919 1.00 92.94 100 HIS A O 1
ATOM 805 N N . PRO A 1 101 ? 18.683 5.837 5.969 1.00 92.38 101 PRO A N 1
ATOM 806 C CA . PRO A 1 101 ? 18.016 6.627 7.020 1.00 92.38 101 PRO A CA 1
ATOM 807 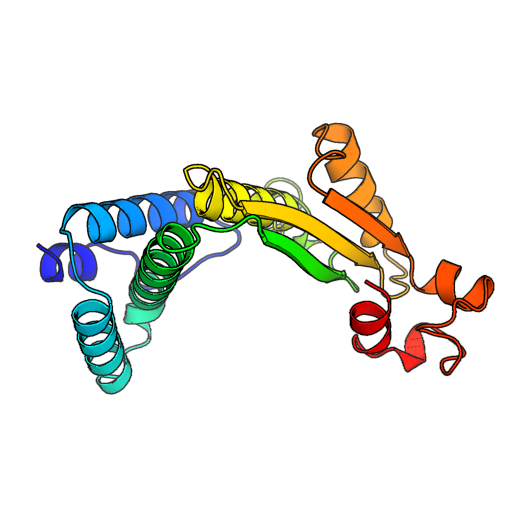C C . PRO A 1 101 ? 16.561 7.017 6.719 1.00 92.38 101 PRO A C 1
ATOM 809 O O . PRO A 1 101 ? 15.773 7.255 7.622 1.00 92.38 101 PRO A O 1
ATOM 812 N N . HIS A 1 102 ? 16.213 7.102 5.435 1.00 93.00 102 HIS A N 1
ATOM 813 C CA . HIS A 1 102 ? 14.848 7.358 4.951 1.00 93.00 102 HIS A CA 1
ATOM 814 C C . HIS A 1 102 ? 14.157 6.100 4.408 1.00 93.00 102 HIS A C 1
ATOM 816 O O . HIS A 1 102 ? 13.221 6.210 3.621 1.00 93.00 102 HIS A O 1
ATOM 822 N N . GLY A 1 103 ? 14.682 4.918 4.727 1.00 94.75 103 GLY A N 1
ATOM 823 C CA . GLY A 1 103 ? 14.092 3.645 4.345 1.00 94.75 103 GLY A CA 1
ATOM 824 C C . GLY A 1 103 ? 12.831 3.376 5.157 1.00 94.75 103 GLY A C 1
ATOM 825 O O . GLY A 1 103 ? 12.862 3.383 6.385 1.00 94.75 103 GLY A O 1
ATOM 826 N N . GLU A 1 104 ? 11.722 3.152 4.464 1.00 94.94 104 GLU A N 1
ATOM 827 C CA . GLU A 1 104 ? 10.415 2.880 5.061 1.00 94.94 104 GLU A CA 1
ATOM 828 C C . GLU A 1 104 ? 10.025 1.404 4.939 1.00 94.94 104 GLU A C 1
ATOM 830 O O . GLU A 1 104 ? 9.033 1.007 5.536 1.00 94.94 104 GLU A O 1
ATOM 835 N N . ASP A 1 105 ? 10.750 0.597 4.157 1.00 95.62 105 ASP A N 1
ATOM 836 C CA . ASP A 1 105 ? 10.343 -0.756 3.745 1.00 95.62 105 ASP A CA 1
ATOM 837 C C . ASP A 1 105 ? 8.900 -0.777 3.199 1.00 95.62 105 ASP A C 1
ATOM 839 O O . ASP A 1 105 ? 8.097 -1.679 3.462 1.00 95.62 105 ASP A O 1
ATOM 843 N N . 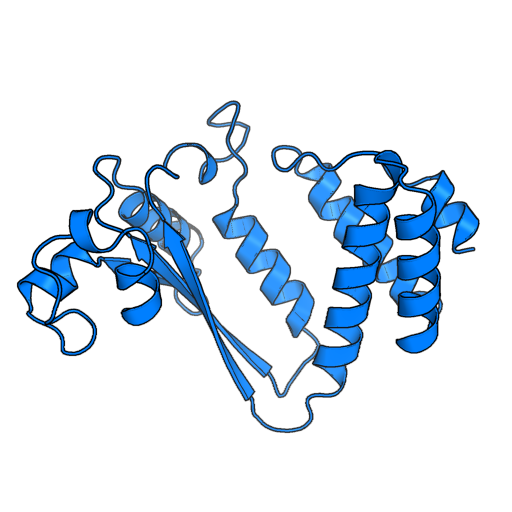PHE A 1 106 ? 8.519 0.294 2.482 1.00 95.12 106 PHE A N 1
ATOM 844 C CA . PHE A 1 106 ? 7.104 0.580 2.232 1.00 95.12 106 PHE A CA 1
ATOM 845 C C . PHE A 1 106 ? 6.410 -0.522 1.428 1.00 95.12 106 PHE A C 1
ATOM 847 O O . PHE A 1 106 ? 5.194 -0.665 1.532 1.00 95.12 106 PHE A O 1
ATOM 854 N N . LEU A 1 107 ? 7.140 -1.265 0.586 1.00 96.62 107 LEU A N 1
ATOM 855 C CA . LEU A 1 107 ? 6.552 -2.303 -0.260 1.00 96.62 107 LEU A CA 1
ATOM 856 C C . LEU A 1 107 ? 6.065 -3.470 0.600 1.00 96.62 107 LEU A C 1
ATOM 858 O O . LEU A 1 107 ? 4.902 -3.862 0.500 1.00 96.62 107 LEU A O 1
ATOM 862 N N . ILE A 1 108 ? 6.927 -3.959 1.493 1.00 95.88 108 ILE A N 1
ATOM 863 C CA . ILE A 1 108 ? 6.582 -5.017 2.442 1.00 95.88 108 ILE A CA 1
ATOM 864 C C . ILE A 1 108 ? 5.491 -4.534 3.397 1.00 95.88 108 ILE A C 1
ATOM 866 O O . ILE A 1 108 ? 4.521 -5.254 3.628 1.00 95.88 108 ILE A O 1
ATOM 870 N N . LYS A 1 109 ? 5.583 -3.295 3.899 1.00 94.31 109 LYS A N 1
ATOM 871 C CA . LYS A 1 109 ? 4.539 -2.723 4.767 1.00 94.31 109 LYS A CA 1
ATOM 872 C C . LYS A 1 109 ? 3.179 -2.644 4.076 1.00 94.31 109 LYS A C 1
ATOM 874 O O . LYS A 1 109 ? 2.182 -3.010 4.688 1.00 94.31 109 LYS A O 1
ATOM 879 N N . LYS A 1 110 ? 3.118 -2.224 2.808 1.00 94.94 110 LYS A N 1
ATOM 880 C CA . LYS A 1 110 ? 1.864 -2.186 2.032 1.00 94.94 110 LYS A CA 1
ATOM 881 C C . LYS A 1 110 ? 1.258 -3.571 1.849 1.00 94.94 110 LYS A C 1
ATOM 883 O O . LYS A 1 110 ? 0.050 -3.716 1.998 1.00 94.94 110 LYS A O 1
ATOM 888 N N . ILE A 1 111 ? 2.082 -4.574 1.551 1.00 96.31 111 ILE A N 1
ATOM 889 C CA . ILE A 1 111 ? 1.627 -5.964 1.425 1.00 96.31 111 ILE A CA 1
ATOM 890 C C . ILE A 1 111 ? 1.039 -6.442 2.753 1.00 96.31 111 ILE A C 1
ATOM 892 O O . ILE A 1 111 ? -0.122 -6.831 2.773 1.00 96.31 111 ILE A O 1
ATOM 896 N N . LYS A 1 112 ? 1.755 -6.268 3.872 1.00 94.88 112 LYS A N 1
ATOM 897 C CA . LYS A 1 112 ? 1.251 -6.616 5.213 1.00 94.88 112 LYS A CA 1
ATOM 898 C C . LYS A 1 112 ? -0.053 -5.897 5.571 1.00 94.88 112 LYS A C 1
ATOM 900 O O . LYS A 1 112 ? -0.929 -6.482 6.194 1.00 94.88 112 LYS A O 1
ATOM 905 N N . GLN A 1 113 ? -0.198 -4.631 5.177 1.00 94.19 113 GLN A N 1
ATOM 906 C CA . GLN A 1 113 ? -1.430 -3.864 5.391 1.00 94.19 113 GLN A CA 1
ATOM 907 C C . GLN A 1 113 ? -2.612 -4.440 4.598 1.00 94.19 113 GLN A C 1
ATOM 909 O O . GLN A 1 113 ? -3.717 -4.512 5.131 1.00 94.19 113 GLN A O 1
ATOM 914 N N . LEU A 1 114 ? -2.395 -4.848 3.343 1.00 96.19 114 LEU A N 1
ATOM 915 C CA . LEU A 1 114 ? -3.425 -5.482 2.514 1.00 96.19 114 LEU A CA 1
ATOM 916 C C . LEU A 1 114 ? -3.755 -6.897 3.001 1.00 96.19 114 LEU A C 1
ATOM 918 O O . LEU A 1 114 ? -4.928 -7.260 3.042 1.00 96.19 114 LEU A O 1
ATOM 922 N N . GLU A 1 115 ? -2.746 -7.669 3.412 1.00 96.19 115 GLU A N 1
ATOM 923 C CA . GLU A 1 115 ? -2.929 -8.968 4.065 1.00 96.19 115 GLU A CA 1
ATOM 924 C C . GLU A 1 115 ? -3.802 -8.812 5.304 1.00 96.19 115 GLU A C 1
ATOM 926 O O . GLU A 1 115 ? -4.881 -9.391 5.344 1.00 96.19 115 GLU A O 1
ATOM 931 N N . TRP A 1 116 ? -3.417 -7.945 6.243 1.00 96.00 116 TRP A N 1
ATOM 932 C CA . TRP A 1 116 ? -4.200 -7.698 7.451 1.00 96.00 116 TRP A CA 1
ATOM 933 C C . TRP A 1 116 ? -5.618 -7.216 7.130 1.00 96.00 116 TRP A C 1
ATOM 935 O O . TRP A 1 116 ? -6.584 -7.693 7.714 1.00 96.00 116 TRP A O 1
ATOM 945 N N . LEU A 1 117 ? -5.801 -6.304 6.171 1.00 96.12 117 LEU A N 1
ATOM 946 C CA . LEU A 1 117 ? -7.138 -5.812 5.822 1.00 96.12 117 LEU A CA 1
ATOM 947 C C . LEU A 1 117 ? -8.058 -6.936 5.310 1.00 96.12 117 LEU A C 1
ATOM 949 O O . LEU A 1 117 ? -9.252 -6.935 5.624 1.00 96.12 117 LEU A O 1
ATOM 953 N N . PHE A 1 118 ? -7.514 -7.894 4.555 1.00 96.44 118 PHE A N 1
ATOM 954 C CA . PHE A 1 118 ? -8.296 -8.903 3.839 1.00 96.44 118 PHE A CA 1
ATOM 955 C C . PHE A 1 118 ? -8.180 -10.341 4.371 1.00 96.44 118 PHE A C 1
ATOM 957 O O . PHE A 1 118 ? -8.892 -11.202 3.865 1.00 96.44 118 PHE A O 1
ATOM 964 N N . GLU A 1 119 ? -7.362 -10.616 5.392 1.00 94.88 119 GLU A N 1
ATOM 965 C CA . GLU A 1 119 ? -7.076 -11.979 5.890 1.00 94.88 119 GLU A CA 1
ATOM 966 C C . GLU A 1 119 ? -8.328 -12.787 6.274 1.00 94.88 119 GLU A C 1
ATOM 968 O O . GLU A 1 119 ? -8.410 -13.972 5.956 1.00 94.88 119 GLU A O 1
ATOM 973 N N . ASP A 1 120 ? -9.342 -12.146 6.868 1.00 94.00 120 ASP A N 1
ATOM 974 C CA . ASP A 1 120 ? -10.593 -12.814 7.260 1.00 94.00 120 ASP A CA 1
ATOM 975 C C . ASP A 1 120 ? -11.680 -12.756 6.169 1.00 94.00 120 ASP A C 1
ATOM 977 O O . ASP A 1 120 ? -12.781 -13.283 6.350 1.00 94.00 120 ASP A O 1
ATOM 981 N N . GLN A 1 121 ? -11.405 -12.111 5.027 1.00 95.50 121 GLN A N 1
ATOM 982 C CA . GLN A 1 121 ? -12.411 -11.821 4.001 1.00 95.50 121 GLN A CA 1
ATOM 983 C C . GLN A 1 121 ? -12.353 -12.845 2.867 1.00 95.50 121 GLN A C 1
ATOM 985 O O . GLN A 1 121 ? -11.791 -12.603 1.803 1.00 95.50 121 GLN A O 1
ATOM 990 N N . GLN A 1 122 ? -13.011 -13.988 3.067 1.00 94.5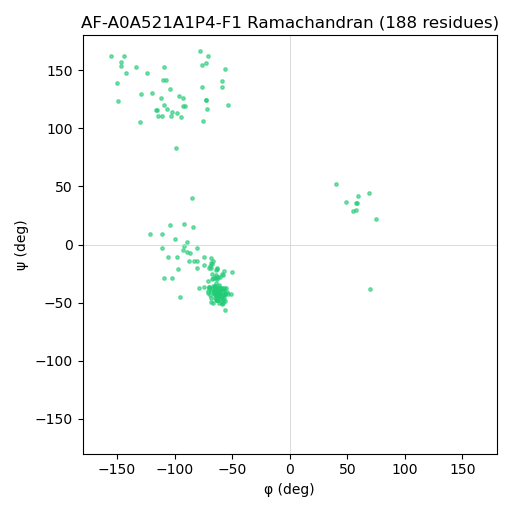0 122 GLN A N 1
ATOM 991 C CA . GLN A 1 122 ? -12.980 -15.136 2.141 1.00 94.50 122 GLN A CA 1
ATOM 992 C C . GLN A 1 122 ? -13.440 -14.824 0.706 1.00 94.50 122 GLN A C 1
ATOM 994 O O . GLN A 1 122 ? -13.107 -15.552 -0.229 1.00 94.50 122 GLN A O 1
ATOM 999 N N . HIS A 1 123 ? -14.231 -13.767 0.523 1.00 96.19 123 HIS A N 1
ATOM 1000 C CA . HIS A 1 123 ? -14.732 -13.349 -0.785 1.00 96.19 123 HIS A CA 1
ATOM 1001 C C . HIS A 1 123 ? -13.844 -12.317 -1.483 1.00 96.19 123 HIS A C 1
ATOM 1003 O O . HIS A 1 123 ? -14.130 -11.968 -2.628 1.00 96.19 123 HIS A O 1
ATOM 1009 N N . VAL A 1 124 ? -12.791 -11.827 -0.826 1.00 97.62 124 VAL A N 1
ATOM 1010 C CA . VAL A 1 124 ? -11.921 -10.783 -1.363 1.00 97.62 124 VAL A CA 1
ATOM 1011 C C . VAL A 1 124 ? -10.560 -11.366 -1.711 1.00 97.62 124 VAL A C 1
ATOM 1013 O O . VAL A 1 124 ? -9.826 -11.847 -0.855 1.00 97.62 124 VAL A O 1
ATOM 1016 N N . ASN A 1 125 ? -10.202 -11.259 -2.985 1.00 96.94 125 ASN A N 1
ATOM 1017 C CA . ASN A 1 125 ? -8.842 -11.460 -3.464 1.00 96.94 125 ASN A CA 1
ATOM 1018 C C . ASN A 1 125 ? -8.255 -10.116 -3.885 1.00 96.94 125 ASN A C 1
ATOM 1020 O O . ASN A 1 125 ? -8.982 -9.207 -4.293 1.00 96.94 125 ASN A O 1
ATOM 1024 N N . TRP A 1 126 ? -6.936 -9.988 -3.814 1.00 97.75 126 TRP A N 1
ATOM 1025 C CA . TRP A 1 126 ? -6.261 -8.763 -4.207 1.00 97.75 126 TRP A CA 1
ATOM 1026 C C . TRP A 1 126 ? -4.886 -9.034 -4.812 1.00 97.75 126 TRP A C 1
ATOM 1028 O O . TRP A 1 126 ? -4.271 -10.068 -4.548 1.00 97.75 126 TRP A O 1
ATOM 1038 N N . GLU A 1 127 ? -4.412 -8.076 -5.602 1.00 98.00 127 GLU A N 1
ATOM 1039 C CA . GLU A 1 127 ? -3.027 -7.987 -6.066 1.00 98.00 127 GLU A CA 1
ATOM 1040 C C . GLU A 1 127 ? -2.499 -6.555 -5.889 1.00 98.00 127 GLU A C 1
ATOM 1042 O O . GLU A 1 127 ? -3.257 -5.581 -5.919 1.00 98.00 127 GLU A O 1
ATOM 1047 N N . LEU A 1 128 ? -1.185 -6.423 -5.728 1.00 98.44 128 LEU A N 1
ATOM 1048 C CA . LEU A 1 128 ? -0.470 -5.153 -5.736 1.00 98.44 128 LEU A CA 1
ATOM 1049 C C . LEU A 1 128 ? 0.319 -5.017 -7.043 1.00 98.44 128 LEU A C 1
ATOM 1051 O O . LEU A 1 128 ? 1.259 -5.765 -7.312 1.00 98.44 128 LEU A O 1
ATOM 1055 N N . ILE A 1 129 ? -0.035 -4.022 -7.849 1.00 98.44 129 ILE A N 1
ATOM 1056 C CA . ILE A 1 129 ? 0.628 -3.720 -9.116 1.00 98.44 129 ILE A CA 1
ATOM 1057 C C . ILE A 1 129 ? 1.519 -2.504 -8.907 1.00 98.44 129 ILE A C 1
ATOM 1059 O O . ILE A 1 129 ? 1.041 -1.383 -8.726 1.00 98.44 129 ILE A O 1
ATOM 1063 N N . ILE A 1 130 ? 2.829 -2.712 -8.951 1.00 98.12 130 ILE A N 1
ATOM 1064 C CA . ILE A 1 130 ? 3.808 -1.634 -8.868 1.00 98.12 130 ILE A CA 1
ATOM 1065 C C . ILE A 1 130 ? 4.147 -1.199 -10.287 1.00 98.12 130 ILE A C 1
ATOM 1067 O O . ILE A 1 130 ? 4.548 -2.027 -11.096 1.00 98.12 130 ILE A O 1
ATOM 1071 N N . VAL A 1 131 ? 4.023 0.088 -10.601 1.00 98.19 131 VAL A N 1
ATOM 1072 C CA . VAL A 1 131 ? 4.313 0.602 -11.947 1.00 98.19 131 VAL A CA 1
ATOM 1073 C C . VAL A 1 131 ? 5.511 1.541 -11.901 1.00 98.19 131 VAL A C 1
ATOM 1075 O O . 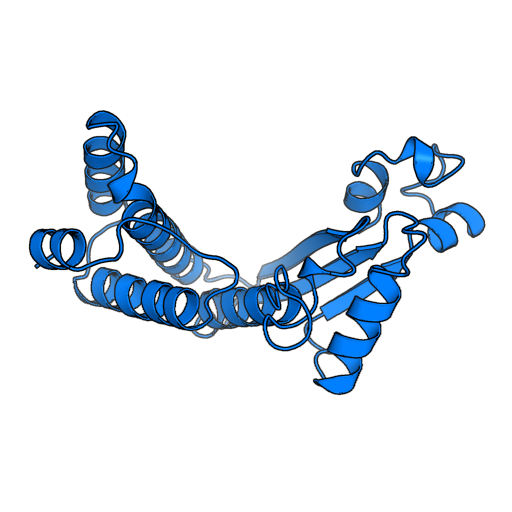VAL A 1 131 ? 5.423 2.640 -11.358 1.00 98.19 131 VAL A O 1
ATOM 1078 N N . ASP A 1 132 ? 6.639 1.122 -12.470 1.00 98.00 132 ASP A N 1
ATOM 1079 C CA . ASP A 1 132 ? 7.814 1.979 -12.631 1.00 98.00 132 ASP A CA 1
ATOM 1080 C C . ASP A 1 132 ? 7.570 3.029 -13.715 1.00 98.00 132 ASP A C 1
ATOM 1082 O O . ASP A 1 132 ? 7.408 2.699 -14.895 1.00 98.00 132 ASP A O 1
ATOM 1086 N N . ASP A 1 133 ? 7.576 4.298 -13.306 1.00 96.69 133 ASP A N 1
ATOM 1087 C CA . ASP A 1 133 ? 7.331 5.462 -14.168 1.00 96.69 133 ASP A CA 1
ATOM 1088 C C . ASP A 1 133 ? 8.616 5.924 -14.889 1.00 96.69 133 ASP A C 1
ATOM 1090 O O . ASP A 1 133 ? 8.923 7.112 -14.981 1.00 96.69 133 ASP A O 1
ATOM 1094 N N . GLY A 1 134 ? 9.438 4.972 -15.347 1.00 94.56 134 GLY A N 1
ATOM 1095 C CA . GLY A 1 134 ? 10.717 5.240 -16.011 1.00 94.56 134 GLY A CA 1
ATOM 1096 C C . GLY A 1 134 ? 11.774 5.809 -15.071 1.00 94.56 134 GLY A C 1
ATOM 1097 O O . GLY A 1 134 ? 12.459 6.777 -15.410 1.00 94.56 134 GLY A O 1
ATOM 1098 N N . CYS A 1 135 ? 11.898 5.239 -13.873 1.00 94.94 135 CYS A N 1
ATOM 1099 C CA . CYS A 1 135 ? 12.812 5.762 -12.868 1.00 94.94 135 CYS A CA 1
ATOM 1100 C C . CYS A 1 135 ? 14.285 5.468 -13.230 1.00 94.94 135 CYS A C 1
ATOM 1102 O O . CYS A 1 135 ? 14.658 4.296 -13.338 1.00 94.94 135 CYS A O 1
ATOM 1104 N N . PRO A 1 136 ? 15.167 6.488 -13.322 1.00 95.12 136 PRO A N 1
ATOM 1105 C CA . PRO A 1 136 ? 16.589 6.268 -13.614 1.00 95.12 136 PRO A CA 1
ATOM 1106 C C . PRO A 1 136 ? 17.310 5.487 -12.504 1.00 95.12 136 PRO A C 1
ATOM 1108 O O . PRO A 1 136 ? 18.218 4.709 -12.784 1.00 95.12 136 PRO A O 1
ATOM 1111 N N . GLU A 1 137 ? 16.839 5.608 -11.260 1.00 96.69 137 GLU A N 1
ATOM 1112 C CA . GLU A 1 137 ? 17.400 4.924 -10.087 1.00 96.69 137 GLU A CA 1
ATOM 1113 C C . GLU A 1 137 ? 16.876 3.491 -9.912 1.00 96.69 137 GLU A C 1
ATOM 1115 O O . GLU A 1 137 ? 17.014 2.893 -8.848 1.00 96.69 137 GLU A O 1
ATOM 1120 N N . ASN A 1 138 ? 16.255 2.929 -10.954 1.00 95.94 138 ASN A N 1
ATOM 1121 C CA . ASN A 1 138 ? 15.786 1.545 -10.997 1.00 95.94 138 ASN A CA 1
ATOM 1122 C C . ASN A 1 138 ? 14.790 1.181 -9.874 1.00 95.94 138 ASN A C 1
ATOM 1124 O O . ASN A 1 138 ? 14.798 0.045 -9.399 1.00 95.94 138 ASN A O 1
ATOM 1128 N N . SER A 1 139 ? 13.912 2.110 -9.465 1.00 96.75 139 SER A N 1
ATOM 1129 C CA . SER A 1 139 ? 12.942 1.869 -8.375 1.00 96.75 139 SER A CA 1
ATOM 1130 C C . SER A 1 139 ? 12.091 0.613 -8.616 1.00 96.75 139 SER A C 1
ATOM 1132 O O . SER A 1 139 ? 11.943 -0.204 -7.710 1.00 96.75 139 SER A O 1
ATOM 1134 N N . GLY A 1 140 ? 11.622 0.392 -9.847 1.00 97.50 140 GLY A N 1
ATOM 1135 C CA . GLY A 1 140 ? 10.899 -0.819 -10.233 1.00 97.50 140 GLY A CA 1
ATOM 1136 C C . GLY A 1 140 ? 11.727 -2.097 -10.165 1.00 97.50 140 GLY A C 1
ATOM 1137 O O . GLY A 1 140 ? 11.222 -3.127 -9.734 1.00 97.50 140 GLY A O 1
ATOM 1138 N N . LYS A 1 141 ? 13.016 -2.059 -10.531 1.00 98.19 141 LYS A N 1
ATOM 1139 C CA . LYS A 1 141 ? 13.872 -3.255 -10.420 1.00 98.19 141 LYS A CA 1
ATOM 1140 C C . LYS A 1 141 ? 14.159 -3.603 -8.964 1.00 98.19 141 LYS A C 1
ATOM 1142 O O . LYS A 1 141 ? 14.206 -4.780 -8.631 1.00 98.19 141 LYS A O 1
ATOM 1147 N N . ILE A 1 142 ? 14.324 -2.593 -8.106 1.00 97.94 142 ILE A N 1
ATOM 1148 C CA . ILE A 1 142 ? 14.458 -2.800 -6.659 1.00 97.94 142 ILE A CA 1
ATOM 1149 C C . ILE A 1 142 ? 13.170 -3.426 -6.110 1.00 97.94 142 ILE A C 1
ATOM 1151 O O . ILE A 1 142 ? 13.243 -4.420 -5.395 1.00 97.94 142 ILE A O 1
ATOM 1155 N N . ALA A 1 143 ? 11.999 -2.913 -6.506 1.00 98.12 143 ALA A N 1
ATOM 1156 C CA . ALA A 1 143 ? 10.712 -3.495 -6.123 1.00 98.12 143 ALA A CA 1
ATOM 1157 C C . ALA A 1 143 ? 10.580 -4.959 -6.574 1.00 98.12 143 ALA A C 1
ATOM 1159 O O . ALA A 1 143 ? 10.219 -5.809 -5.766 1.00 98.12 143 ALA A O 1
ATOM 1160 N N . GLN A 1 144 ? 10.936 -5.267 -7.826 1.00 98.44 144 GLN A N 1
ATOM 1161 C CA . GLN A 1 144 ? 10.889 -6.634 -8.353 1.00 98.44 144 GLN A CA 1
ATOM 1162 C C . GLN A 1 144 ? 11.824 -7.559 -7.568 1.00 98.44 144 GLN A C 1
ATOM 1164 O O . GLN A 1 144 ? 11.418 -8.641 -7.165 1.00 98.44 144 GLN A O 1
ATOM 1169 N N . HIS A 1 145 ? 13.044 -7.104 -7.270 1.00 98.19 145 HIS A N 1
ATOM 1170 C CA . HIS A 1 145 ? 13.984 -7.876 -6.463 1.00 98.19 145 HIS A CA 1
ATOM 1171 C C . HIS A 1 145 ? 13.440 -8.178 -5.061 1.00 98.19 145 HIS A C 1
ATOM 1173 O O . HIS A 1 145 ? 13.582 -9.301 -4.585 1.00 98.19 145 HIS A O 1
ATOM 1179 N N . ILE A 1 146 ? 12.793 -7.205 -4.412 1.00 97.88 146 ILE A N 1
ATOM 1180 C CA . ILE A 1 146 ? 12.159 -7.403 -3.101 1.00 97.88 146 ILE A CA 1
ATOM 1181 C C . ILE A 1 146 ? 11.018 -8.423 -3.201 1.00 97.88 146 ILE A C 1
ATOM 1183 O O . ILE A 1 146 ? 10.939 -9.309 -2.350 1.00 97.88 146 ILE A O 1
ATOM 1187 N N . ILE A 1 147 ? 10.168 -8.337 -4.231 1.00 98.12 147 ILE A N 1
ATOM 1188 C CA . ILE A 1 147 ? 9.084 -9.305 -4.472 1.00 98.12 147 ILE A CA 1
ATOM 1189 C C . ILE A 1 147 ? 9.652 -10.718 -4.620 1.00 98.12 147 ILE A C 1
ATOM 1191 O O . ILE A 1 147 ? 9.211 -11.632 -3.923 1.00 98.12 147 ILE A O 1
ATOM 1195 N N . ASP A 1 148 ? 10.665 -10.886 -5.468 1.00 98.19 148 ASP A N 1
ATOM 1196 C CA . ASP A 1 148 ? 11.271 -12.188 -5.749 1.00 98.19 148 ASP A CA 1
ATOM 1197 C C . ASP A 1 148 ? 11.967 -12.773 -4.518 1.00 98.19 148 ASP A C 1
ATOM 1199 O O . ASP A 1 148 ? 11.748 -13.935 -4.173 1.00 98.19 148 ASP A O 1
ATOM 1203 N N . ALA A 1 149 ? 12.762 -11.960 -3.814 1.00 97.62 149 ALA A N 1
ATOM 1204 C CA . ALA A 1 149 ? 13.504 -12.387 -2.630 1.00 97.62 149 ALA A CA 1
ATOM 1205 C C . ALA A 1 149 ? 12.588 -12.820 -1.474 1.00 97.62 149 ALA A C 1
ATOM 1207 O O . ALA A 1 149 ? 12.969 -13.685 -0.685 1.00 97.62 149 ALA A O 1
ATOM 1208 N N . ASN A 1 150 ? 11.384 -12.248 -1.386 1.00 97.19 150 ASN A N 1
ATOM 1209 C CA . ASN A 1 150 ? 10.388 -12.587 -0.368 1.00 97.19 150 ASN A CA 1
ATOM 1210 C C . ASN A 1 150 ? 9.303 -13.552 -0.884 1.00 97.19 150 ASN A C 1
ATOM 1212 O O . ASN A 1 150 ? 8.378 -13.858 -0.140 1.00 97.19 150 ASN A O 1
ATOM 1216 N N . GLN A 1 151 ? 9.420 -14.050 -2.123 1.00 97.69 151 GLN A N 1
ATOM 1217 C CA . GLN A 1 151 ? 8.467 -14.979 -2.752 1.00 97.69 151 GLN A CA 1
ATOM 1218 C C . GLN A 1 151 ? 7.026 -14.438 -2.834 1.00 97.69 151 GLN A C 1
ATOM 1220 O O . GLN A 1 151 ? 6.072 -15.199 -2.746 1.00 97.69 151 GLN A O 1
ATOM 1225 N N . LEU A 1 152 ? 6.865 -13.131 -3.061 1.00 97.38 152 LEU A N 1
ATOM 1226 C CA . LEU A 1 152 ? 5.567 -12.432 -3.054 1.00 97.38 152 LEU A CA 1
ATOM 1227 C C . LEU A 1 152 ? 4.906 -12.353 -4.442 1.00 97.38 152 LEU A C 1
ATOM 1229 O O . LEU A 1 152 ? 4.042 -11.510 -4.677 1.00 97.38 152 LEU A O 1
ATOM 1233 N N . ASN A 1 153 ? 5.338 -13.189 -5.387 1.00 96.88 153 ASN A N 1
ATOM 1234 C CA . ASN A 1 153 ? 4.918 -13.137 -6.794 1.00 96.88 153 ASN A CA 1
ATOM 1235 C C . ASN A 1 153 ? 3.439 -13.507 -7.018 1.00 96.88 153 ASN A C 1
ATOM 1237 O O . ASN A 1 153 ? 2.883 -13.217 -8.075 1.00 96.88 153 ASN A O 1
ATOM 1241 N N . ASP A 1 154 ? 2.795 -14.144 -6.042 1.00 95.56 154 ASP A N 1
ATOM 1242 C CA . ASP A 1 154 ? 1.357 -14.421 -6.032 1.00 95.56 154 ASP A CA 1
ATOM 1243 C C . ASP A 1 154 ? 0.518 -13.210 -5.582 1.00 95.56 154 ASP A C 1
ATOM 1245 O O . ASP A 1 154 ? -0.677 -13.152 -5.870 1.00 95.56 154 ASP A O 1
ATOM 1249 N N . LYS A 1 155 ? 1.136 -12.243 -4.889 1.00 95.88 155 LYS A N 1
ATOM 1250 C CA . LYS A 1 155 ? 0.479 -11.042 -4.349 1.00 95.88 155 LYS A CA 1
ATOM 1251 C C . LYS A 1 155 ? 0.857 -9.761 -5.062 1.00 95.88 155 LYS A C 1
ATOM 1253 O O . LYS A 1 155 ? 0.069 -8.819 -5.060 1.00 95.88 155 LYS A O 1
ATOM 1258 N N . ALA A 1 156 ? 2.057 -9.684 -5.621 1.00 98.00 156 ALA A N 1
ATOM 1259 C CA . ALA A 1 156 ? 2.582 -8.451 -6.170 1.00 98.00 156 ALA A CA 1
ATOM 1260 C C . ALA A 1 156 ? 3.390 -8.681 -7.445 1.00 98.00 156 ALA A C 1
ATOM 1262 O O . ALA A 1 156 ? 4.081 -9.686 -7.597 1.00 98.00 156 ALA A O 1
ATOM 1263 N N . ARG A 1 157 ? 3.336 -7.706 -8.355 1.00 98.00 157 ARG A N 1
ATOM 1264 C CA . ARG A 1 157 ? 4.113 -7.713 -9.601 1.00 98.00 157 ARG A CA 1
ATOM 1265 C C . ARG A 1 157 ? 4.522 -6.309 -10.009 1.00 98.00 157 ARG A C 1
ATOM 1267 O O . ARG A 1 157 ? 3.833 -5.337 -9.692 1.00 98.00 157 ARG A O 1
ATOM 1274 N N . VAL A 1 158 ? 5.620 -6.210 -10.756 1.00 98.44 158 VAL A N 1
ATOM 1275 C CA . VAL A 1 158 ? 6.102 -4.939 -11.301 1.00 98.44 158 VAL A CA 1
ATOM 1276 C C . VAL A 1 158 ? 5.799 -4.831 -12.790 1.00 98.44 158 VAL A C 1
ATOM 1278 O O . VAL A 1 158 ? 6.059 -5.737 -13.580 1.00 98.44 158 VAL A O 1
ATOM 1281 N N . LEU A 1 159 ? 5.277 -3.678 -13.183 1.00 98.19 159 LEU A N 1
ATOM 1282 C CA . LEU A 1 159 ? 5.126 -3.238 -14.555 1.00 98.19 159 LEU A CA 1
ATOM 1283 C C . LEU A 1 159 ? 6.098 -2.092 -14.834 1.00 98.19 159 LEU A C 1
ATOM 1285 O O . LEU A 1 159 ? 6.296 -1.210 -14.004 1.00 98.19 159 LEU A O 1
ATOM 1289 N N . PHE A 1 160 ? 6.682 -2.075 -16.029 1.00 98.06 160 PHE A N 1
ATOM 1290 C CA . PHE A 1 160 ? 7.586 -1.010 -16.463 1.00 98.06 160 PHE A CA 1
ATOM 1291 C C . PHE A 1 160 ? 6.914 -0.190 -17.561 1.00 98.06 160 PHE A C 1
ATOM 1293 O O . PHE A 1 160 ? 6.721 -0.691 -18.674 1.00 98.06 160 PHE A O 1
ATOM 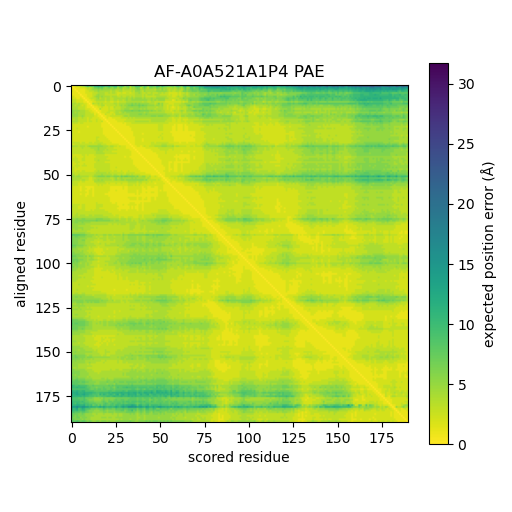1300 N N . LEU A 1 161 ? 6.560 1.065 -17.261 1.00 97.56 161 LEU A N 1
ATOM 1301 C CA . LEU A 1 161 ? 5.861 1.937 -18.210 1.00 97.56 161 LEU A CA 1
ATOM 1302 C C . LEU A 1 161 ? 6.698 2.184 -19.472 1.00 97.56 161 LEU A C 1
ATOM 1304 O O . LEU A 1 161 ? 6.174 2.205 -20.583 1.00 97.56 161 LEU A O 1
ATOM 1308 N N . SER A 1 162 ? 8.015 2.317 -19.314 1.00 96.75 162 SER A N 1
ATOM 1309 C CA . SER A 1 162 ? 8.948 2.501 -20.430 1.00 96.75 162 SER A CA 1
ATOM 1310 C C . SER A 1 162 ? 8.869 1.370 -21.460 1.00 96.75 162 SER A C 1
ATOM 1312 O O . SER A 1 162 ? 8.936 1.631 -22.661 1.00 96.75 162 SER A O 1
ATOM 1314 N N . GLU A 1 163 ? 8.676 0.128 -21.018 1.00 96.94 163 GLU A N 1
ATOM 1315 C CA . GLU A 1 163 ? 8.521 -1.024 -21.907 1.00 96.94 163 GLU A CA 1
ATOM 1316 C C . GLU A 1 163 ? 7.145 -1.042 -22.581 1.00 96.94 163 GLU A C 1
ATOM 1318 O O . GLU A 1 163 ? 7.049 -1.367 -23.762 1.00 96.94 163 GLU A O 1
ATOM 1323 N N . ALA A 1 164 ? 6.093 -0.621 -21.877 1.00 97.00 164 ALA A N 1
ATOM 1324 C CA . ALA A 1 164 ? 4.749 -0.490 -22.444 1.00 97.00 164 ALA A CA 1
ATOM 1325 C C . ALA A 1 164 ? 4.685 0.550 -23.570 1.00 97.00 164 ALA A C 1
ATOM 1327 O O . ALA A 1 164 ? 4.096 0.304 -24.623 1.00 97.00 164 ALA A O 1
ATOM 1328 N N . ILE A 1 165 ? 5.362 1.689 -23.379 1.00 96.69 165 ILE A N 1
ATOM 1329 C CA . ILE A 1 165 ? 5.489 2.740 -24.397 1.00 96.69 165 ILE A CA 1
ATOM 1330 C C . ILE A 1 165 ? 6.237 2.206 -25.624 1.00 96.69 165 ILE A C 1
ATOM 1332 O O . ILE A 1 165 ? 5.777 2.393 -26.749 1.00 96.69 165 ILE A O 1
ATOM 1336 N N . LYS A 1 166 ? 7.351 1.482 -25.433 1.00 96.69 166 LYS A N 1
ATOM 1337 C CA . LYS A 1 166 ? 8.107 0.869 -26.544 1.00 96.69 166 LYS A CA 1
ATOM 1338 C C . LY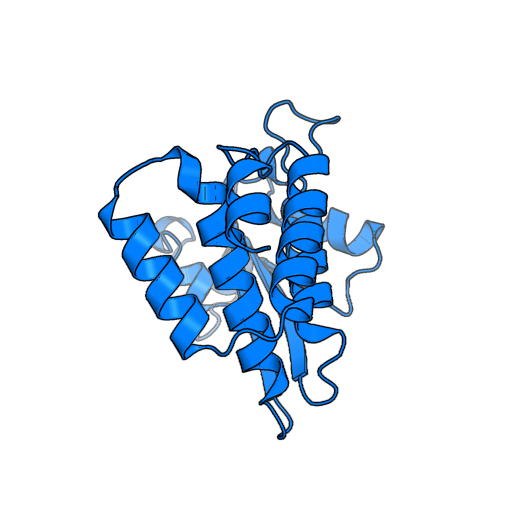S A 1 166 ? 7.278 -0.146 -27.330 1.00 96.69 166 LYS A C 1
ATOM 1340 O O . LYS A 1 166 ? 7.383 -0.195 -28.553 1.00 96.69 166 LYS A O 1
ATOM 1345 N N . ARG A 1 167 ? 6.463 -0.949 -26.639 1.00 97.00 167 ARG A N 1
ATOM 1346 C CA . ARG A 1 167 ? 5.532 -1.905 -27.263 1.00 97.00 167 ARG A CA 1
ATOM 1347 C C . ARG A 1 167 ? 4.301 -1.242 -27.880 1.00 97.00 167 ARG A C 1
ATOM 1349 O O . ARG A 1 167 ? 3.589 -1.894 -28.639 1.00 97.00 167 ARG A O 1
ATOM 1356 N N . ASN A 1 168 ? 4.085 0.047 -27.610 1.00 95.50 168 ASN A N 1
ATOM 1357 C CA . ASN A 1 168 ? 2.924 0.811 -28.052 1.00 95.50 168 ASN A CA 1
ATOM 1358 C C . ASN A 1 168 ? 1.592 0.214 -27.545 1.00 95.50 168 ASN A C 1
ATOM 1360 O O . ASN A 1 168 ? 0.597 0.124 -28.286 1.00 95.50 168 ASN A O 1
ATOM 1364 N N . ASP A 1 169 ? 1.596 -0.219 -26.278 1.00 95.88 169 ASP A N 1
ATOM 1365 C CA . ASP A 1 169 ? 0.442 -0.839 -25.626 1.00 95.88 169 ASP A CA 1
ATOM 1366 C C . ASP A 1 169 ? -0.766 0.129 -25.636 1.00 95.88 169 ASP A C 1
ATOM 1368 O O . ASP A 1 169 ? -0.591 1.339 -25.446 1.00 95.88 169 ASP A O 1
ATOM 1372 N N . PRO A 1 170 ? -2.008 -0.359 -25.852 1.00 95.69 170 PRO A N 1
ATOM 1373 C CA . PRO A 1 170 ? -3.181 0.505 -26.012 1.00 95.69 170 PRO A CA 1
ATOM 1374 C C . PRO A 1 170 ? -3.386 1.567 -24.914 1.00 95.69 170 PRO A C 1
ATOM 1376 O O . PRO A 1 170 ? -3.673 2.705 -25.291 1.00 95.69 170 PRO A O 1
ATOM 1379 N N . PRO A 1 171 ? -3.203 1.268 -23.607 1.00 93.12 171 PRO A N 1
ATOM 1380 C CA . PRO A 1 171 ? -3.429 2.247 -22.537 1.00 93.12 171 PRO A CA 1
ATOM 1381 C C . PRO A 1 171 ? -2.479 3.453 -22.569 1.00 93.12 171 PRO A C 1
ATOM 1383 O O . PRO A 1 171 ? -2.808 4.506 -22.034 1.00 93.12 171 PRO A O 1
ATOM 1386 N N . VAL A 1 172 ? -1.308 3.325 -23.206 1.00 94.62 172 VAL A N 1
ATOM 1387 C CA . VAL A 1 172 ? -0.233 4.338 -23.175 1.00 94.62 172 VAL A CA 1
ATOM 1388 C C . VAL A 1 172 ? 0.144 4.853 -24.561 1.00 94.62 172 VAL A C 1
ATOM 1390 O O . VAL A 1 172 ? 1.099 5.607 -24.715 1.00 94.62 172 VAL A O 1
ATOM 1393 N N . ARG A 1 173 ? -0.629 4.496 -25.589 1.00 92.75 173 ARG A N 1
ATOM 1394 C CA . ARG A 1 173 ? -0.369 4.864 -26.989 1.00 92.75 173 ARG A CA 1
ATOM 1395 C C . ARG A 1 173 ? -0.307 6.377 -27.232 1.00 92.75 173 ARG A C 1
ATOM 1397 O O . ARG A 1 173 ? 0.298 6.820 -28.205 1.00 92.75 173 ARG A O 1
ATOM 1404 N N . SER A 1 174 ? -0.961 7.172 -26.386 1.00 92.06 174 SER A N 1
ATOM 1405 C CA . SER A 1 174 ? -0.981 8.633 -26.506 1.00 92.06 174 SER A CA 1
ATOM 1406 C C . SER A 1 174 ? 0.268 9.323 -25.955 1.00 92.06 174 SER A C 1
ATOM 1408 O O . SER A 1 174 ? 0.444 10.505 -26.241 1.00 92.06 174 SER A O 1
ATOM 1410 N N . ILE A 1 175 ? 1.112 8.629 -25.182 1.00 93.75 175 ILE A N 1
ATOM 1411 C CA . ILE A 1 175 ? 2.334 9.198 -24.597 1.00 93.75 175 ILE A CA 1
ATOM 1412 C C . ILE A 1 175 ? 3.581 8.655 -25.297 1.00 93.75 175 ILE A C 1
ATOM 1414 O O . ILE A 1 175 ? 3.658 7.482 -25.659 1.00 93.75 175 ILE A O 1
ATOM 1418 N N . ARG A 1 176 ? 4.579 9.519 -25.502 1.00 92.88 176 ARG A N 1
ATOM 1419 C CA . ARG A 1 176 ? 5.804 9.169 -26.252 1.00 92.88 176 ARG A CA 1
ATOM 1420 C C . ARG A 1 176 ? 6.967 8.763 -25.357 1.00 92.88 176 ARG A C 1
ATOM 1422 O O . ARG A 1 176 ? 7.914 8.134 -25.821 1.00 92.88 176 ARG A O 1
ATOM 1429 N N . SER A 1 177 ? 6.931 9.159 -24.090 1.00 94.69 177 SER A N 1
ATOM 1430 C CA . SER A 1 177 ? 7.966 8.847 -23.105 1.00 94.69 177 SER A CA 1
ATOM 1431 C C . SER A 1 177 ? 7.394 8.879 -21.691 1.00 94.69 177 SER A C 1
ATOM 1433 O O . SER A 1 177 ? 6.352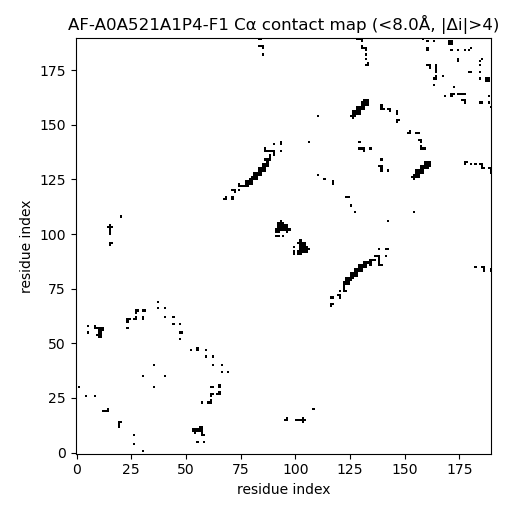 9.487 -21.451 1.00 94.69 177 SER A O 1
ATOM 1435 N N . THR A 1 178 ? 8.098 8.273 -20.735 1.00 93.69 178 THR A N 1
ATOM 1436 C CA . THR A 1 178 ? 7.696 8.293 -19.320 1.00 93.69 178 THR A CA 1
ATOM 1437 C C . THR A 1 178 ? 7.690 9.707 -18.727 1.00 93.69 178 THR A C 1
ATOM 1439 O O . THR A 1 178 ? 6.942 9.974 -17.799 1.00 93.69 178 THR A O 1
ATOM 1442 N N . ASN A 1 179 ? 8.411 10.670 -19.315 1.00 92.38 179 ASN A N 1
ATOM 1443 C CA . ASN A 1 179 ? 8.351 12.077 -18.894 1.00 92.38 179 ASN A CA 1
ATOM 1444 C C . ASN A 1 179 ? 6.967 12.718 -19.114 1.00 92.38 179 ASN A C 1
ATOM 1446 O O . ASN A 1 179 ? 6.611 13.664 -18.413 1.00 92.38 179 ASN A O 1
ATOM 1450 N N . GLU A 1 180 ? 6.187 12.216 -20.077 1.00 92.12 180 GLU A N 1
ATOM 1451 C CA . GLU A 1 180 ? 4.819 12.682 -20.353 1.00 92.12 180 GLU A CA 1
ATOM 1452 C C . GLU A 1 180 ? 3.780 12.035 -19.424 1.00 92.12 180 GLU A C 1
ATOM 1454 O O . GLU A 1 180 ? 2.658 12.520 -19.334 1.00 92.12 180 GLU A O 1
ATOM 1459 N N . SER A 1 181 ? 4.150 10.961 -18.717 1.00 90.44 181 SER A N 1
ATOM 1460 C CA . SER A 1 181 ? 3.270 10.245 -17.791 1.00 90.44 181 SER A CA 1
ATOM 1461 C C . SER A 1 181 ? 2.844 11.123 -16.620 1.00 90.44 181 SER A C 1
ATOM 1463 O O . SER A 1 181 ? 1.660 11.156 -16.290 1.00 90.44 181 SER A O 1
ATOM 1465 N N . GLN A 1 182 ? 3.809 11.818 -15.996 1.00 83.50 182 GLN A N 1
ATOM 1466 C CA . GLN A 1 182 ? 3.626 12.580 -14.754 1.00 83.50 182 GLN A CA 1
ATOM 1467 C C . GLN A 1 182 ? 2.724 11.823 -13.757 1.00 83.50 182 GLN A C 1
ATOM 1469 O O . GLN A 1 182 ? 1.717 12.366 -13.301 1.00 83.50 182 GLN A O 1
ATOM 1474 N N . LYS A 1 183 ? 3.045 10.546 -13.472 1.00 88.50 183 LYS A N 1
ATOM 1475 C CA . LYS A 1 183 ? 2.231 9.561 -12.725 1.00 88.50 183 LYS A CA 1
ATOM 1476 C C . LYS A 1 183 ? 0.972 9.051 -13.440 1.00 88.50 183 LYS A C 1
ATOM 1478 O O . LYS A 1 183 ? 0.656 7.870 -13.308 1.00 88.50 183 LYS A O 1
ATOM 1483 N N . GLY A 1 184 ? 0.247 9.893 -14.173 1.00 91.00 184 GLY A N 1
ATOM 1484 C CA . GLY A 1 184 ? -1.013 9.531 -14.833 1.00 91.00 184 GLY A CA 1
ATOM 1485 C C . GLY A 1 184 ? -0.880 8.353 -15.802 1.00 91.00 184 GLY A C 1
ATOM 1486 O O . GLY A 1 184 ? -1.693 7.432 -15.752 1.00 91.00 184 GLY A O 1
ATOM 1487 N N . GLY A 1 185 ? 0.180 8.333 -16.615 1.00 92.88 185 GLY A N 1
ATOM 1488 C CA . GLY A 1 185 ? 0.460 7.224 -17.535 1.00 92.88 185 GLY A CA 1
ATOM 1489 C C . GLY A 1 185 ? 0.675 5.892 -16.812 1.00 92.88 185 GLY A C 1
ATOM 1490 O O . GLY A 1 185 ? 0.136 4.871 -17.233 1.00 92.88 185 GLY A O 1
ATOM 1491 N N . SER A 1 186 ? 1.380 5.909 -15.680 1.00 95.19 186 SER A N 1
ATOM 1492 C CA . SER A 1 186 ? 1.578 4.721 -14.843 1.00 95.19 186 SER A CA 1
ATOM 1493 C C . SER A 1 186 ? 0.282 4.197 -14.234 1.00 95.19 186 SER A C 1
ATOM 1495 O O . SER A 1 186 ? 0.089 2.989 -14.182 1.00 95.19 186 SER A O 1
ATOM 1497 N N . ILE A 1 187 ? -0.615 5.085 -13.793 1.00 95.62 187 ILE A N 1
ATOM 1498 C CA . ILE A 1 187 ? -1.911 4.676 -13.228 1.00 95.62 187 ILE A CA 1
ATOM 1499 C C . ILE A 1 187 ? -2.843 4.110 -14.302 1.00 95.62 187 ILE A C 1
ATOM 1501 O O . ILE A 1 187 ? -3.563 3.166 -14.023 1.00 95.62 187 ILE A O 1
ATOM 1505 N N . VAL A 1 188 ? -2.834 4.663 -15.518 1.00 94.62 188 VAL A N 1
ATOM 1506 C CA . VAL A 1 188 ? -3.646 4.144 -16.636 1.00 94.62 188 VAL A CA 1
ATOM 1507 C C . VAL A 1 188 ? -3.118 2.801 -17.149 1.00 94.62 188 VAL A C 1
ATOM 1509 O O . VAL A 1 188 ? -3.888 1.990 -17.659 1.00 94.62 188 VAL A O 1
ATOM 1512 N N . TYR A 1 189 ? -1.806 2.582 -17.065 1.00 96.06 189 TYR A N 1
ATOM 1513 C CA . TYR A 1 189 ? -1.180 1.346 -17.521 1.00 96.06 189 TYR A CA 1
ATOM 1514 C C . TYR A 1 189 ? -1.327 0.180 -16.536 1.00 96.06 189 TYR A C 1
ATOM 1516 O O . TYR A 1 189 ? -1.447 -0.961 -16.984 1.00 96.06 189 TYR A O 1
ATOM 1524 N N . GLY A 1 190 ? -1.246 0.463 -15.232 1.00 93.88 190 GLY A N 1
ATOM 1525 C CA . GLY A 1 190 ? -1.405 -0.532 -14.168 1.00 93.88 190 GLY A CA 1
ATOM 1526 C C . GLY A 1 190 ? -2.819 -1.067 -14.071 1.00 93.88 190 GLY A C 1
ATOM 1527 O O . GLY A 1 190 ? -2.932 -2.302 -13.913 1.00 93.88 190 GLY A O 1
#

Radius of gyration: 18.95 Å; Cα contacts (8 Å, |Δi|>4): 263; chains: 1; bounding box: 41×36×55 Å

Solvent-accessible surface area (backbone atoms only — not comparable to full-atom values): 10471 Å² total; per-residue (Å²): 108,68,68,59,53,61,72,70,48,60,48,62,83,53,70,58,41,66,68,51,58,54,46,43,52,53,54,19,49,56,54,54,74,71,62,68,51,67,71,55,51,49,54,52,48,52,52,54,57,72,69,70,50,70,50,46,52,37,54,52,50,24,52,53,49,37,48,48,39,61,56,46,68,66,52,84,55,87,41,78,46,80,45,72,45,70,38,64,78,38,56,50,36,53,33,42,44,93,77,31,92,66,1,37,27,46,62,63,52,50,51,52,50,52,46,67,57,38,71,86,28,89,33,55,48,64,38,40,35,36,17,15,45,56,32,90,72,39,26,41,59,54,51,41,50,53,30,60,76,67,66,35,68,86,44,37,51,66,44,54,44,52,59,40,44,75,69,51,37,80,73,38,56,92,45,93,49,44,83,71,24,78,65,54,46,25,62,61,62,91

Mean predicted aligned error: 3.73 Å

Nearest PDB structures (foldseek):
  4dyv-assembly1_A  TM=3.052E-01  e=1.080E-01  Xanthobacter autotrophicus Py2

Foldseek 3Di:
DVVVLLVPQFLDADLQDVVLLVVLLVSLVVVVVVPDDLVRLVVVLVVVVVVVRSRCPSVNSSSVLNSLLVVLQPPPAADEEEAEAEDAPCLQCCAHCVVHVNHNVVLVSVLVSVCSSCVVRPRYHYAYEYEYLPYPSPPQVVSQCVCVVVVVVVHYDYHYLQVCLVVCPVQQVVPNGSVVCPVVSRVSVD

Secondary structure (DSSP, 8-state):
-HHHHHHHS-SS--TT-HHHHHHHHHHHHHHHHTT--HHHHHHHHHHHHHTT-GGGHHHHHHHHHHHHHHHHTT--S-EEEEEEEEESS-TTTTS-TTT-TT---HHHHHHHHHHHHHTT-TTEEEEEEEEE---TT-HHHHHHHHHHHTT-TTTEEEEEHHHHHHHT-GGGTT-SSGGGTTTHHHHHH-